Protein AF-A0A0G0YSR2-F1 (afdb_monomer)

Mean predicted aligned error: 13.33 Å

Sequence (310 aa):
MEKILLKPTQTEILIKGSQKEGHLDIFSYDYNSDENRRKLGNLYIVGNIQQNVDDGESNSTYVTNLVASLAKREYYSNPDLPPKEAFSAALKKINDVVDEFFVKKDVKINIGIFALAGENINISKIGKFKILLARDDKTIDILNNIDLFTKEKVEEKEFSHVISGRIAHGDKILAFYPGRLVTVREKAIKESFLKLNTEQFLEKIDAMKKEKANLAYAALYINLNRVKEPAMVPRAAKVTLPRAVVTDKAAWLYICGRDILAQGITTCDSVAIGAHLLIMDQHDHCIGYGTLTKMNDGRPHTIKNVYDIG

Structure (mmCIF, N/CA/C/O backbone):
data_AF-A0A0G0YSR2-F1
#
_entry.id   AF-A0A0G0YSR2-F1
#
loop_
_atom_site.group_PDB
_atom_site.id
_atom_site.type_symbol
_atom_site.label_atom_id
_atom_site.label_alt_id
_atom_site.label_comp_id
_atom_site.label_asym_id
_atom_site.label_entity_id
_atom_site.label_seq_id
_atom_site.pdbx_PDB_ins_code
_atom_site.Cartn_x
_atom_site.Cartn_y
_atom_site.Cartn_z
_atom_site.occupancy
_atom_site.B_iso_or_equiv
_atom_site.auth_seq_id
_atom_site.auth_comp_id
_atom_site.auth_asym_id
_atom_site.auth_atom_id
_atom_site.pdbx_PDB_model_num
ATOM 1 N N . MET A 1 1 ? 2.591 -27.387 -14.768 1.00 51.25 1 MET A N 1
ATOM 2 C CA . MET A 1 1 ? 2.231 -27.417 -13.334 1.00 51.25 1 MET A CA 1
ATOM 3 C C . MET A 1 1 ? 1.580 -26.095 -12.977 1.00 51.25 1 MET A C 1
ATOM 5 O O . MET A 1 1 ? 2.233 -25.074 -13.134 1.00 51.25 1 MET A O 1
ATOM 9 N N . GLU A 1 2 ? 0.312 -26.095 -12.569 1.00 55.41 2 GLU A N 1
ATOM 10 C CA . GLU A 1 2 ? -0.354 -24.890 -12.048 1.00 55.41 2 GLU A CA 1
ATOM 11 C C . GLU A 1 2 ? 0.424 -24.349 -10.840 1.00 55.41 2 GLU A C 1
ATOM 13 O O . GLU A 1 2 ? 0.826 -25.126 -9.971 1.00 55.41 2 GLU A O 1
ATOM 18 N N . LYS A 1 3 ? 0.659 -23.034 -10.784 1.00 69.75 3 LYS A N 1
ATOM 19 C CA . LYS A 1 3 ? 1.255 -22.397 -9.603 1.00 69.75 3 LYS A CA 1
ATOM 20 C C . LYS A 1 3 ? 0.123 -21.841 -8.744 1.00 69.75 3 LYS A C 1
ATOM 22 O O . LYS A 1 3 ? -0.696 -21.059 -9.221 1.00 69.75 3 LYS A O 1
ATOM 27 N N . ILE A 1 4 ? 0.071 -22.261 -7.481 1.00 77.69 4 ILE A N 1
ATOM 28 C CA . ILE A 1 4 ? -0.828 -21.682 -6.478 1.00 77.69 4 ILE A CA 1
ATOM 29 C C . ILE A 1 4 ? -0.105 -20.497 -5.855 1.00 77.69 4 ILE A C 1
ATOM 31 O O . ILE A 1 4 ? 0.999 -20.653 -5.335 1.00 77.69 4 ILE A O 1
ATOM 35 N N . LEU A 1 5 ? -0.719 -19.321 -5.913 1.00 82.88 5 LEU A N 1
ATOM 36 C CA . LEU A 1 5 ? -0.109 -18.079 -5.450 1.00 82.88 5 LEU A CA 1
ATOM 37 C C . LEU A 1 5 ? -1.047 -17.345 -4.507 1.00 82.88 5 LEU A C 1
ATOM 39 O O . LEU A 1 5 ? -2.262 -17.363 -4.696 1.00 82.88 5 LEU A O 1
ATOM 43 N N . LEU A 1 6 ? -0.476 -16.679 -3.507 1.00 87.44 6 LEU A N 1
ATOM 44 C CA . LEU A 1 6 ? -1.223 -15.757 -2.663 1.00 87.44 6 LEU A CA 1
ATOM 45 C C . LEU A 1 6 ? -1.366 -14.426 -3.407 1.00 87.44 6 LEU A C 1
ATOM 47 O O . LEU A 1 6 ? -0.361 -13.795 -3.734 1.00 87.44 6 LEU A O 1
ATOM 51 N N . LYS A 1 7 ? -2.603 -14.020 -3.698 1.00 88.56 7 LYS A N 1
ATOM 52 C CA . LYS A 1 7 ? -2.914 -12.783 -4.416 1.00 88.56 7 LYS A CA 1
ATOM 53 C C . LYS A 1 7 ? -3.753 -11.866 -3.523 1.00 88.56 7 LYS A C 1
ATOM 55 O O . LYS A 1 7 ? -4.799 -12.305 -3.032 1.00 88.56 7 LYS A O 1
ATOM 60 N N . PRO A 1 8 ? -3.322 -10.614 -3.302 1.00 93.38 8 PRO A N 1
ATOM 61 C CA . PRO A 1 8 ? -4.154 -9.633 -2.631 1.00 93.38 8 PRO A CA 1
ATOM 62 C C . PRO A 1 8 ? -5.284 -9.177 -3.558 1.00 93.38 8 PRO A C 1
ATOM 64 O O . PRO A 1 8 ? -5.094 -9.001 -4.759 1.00 93.38 8 PRO A O 1
ATOM 67 N N . THR A 1 9 ? -6.472 -8.998 -2.994 1.00 93.75 9 THR A N 1
ATOM 68 C CA . THR A 1 9 ? -7.583 -8.273 -3.617 1.00 93.75 9 THR A CA 1
ATOM 69 C C . THR A 1 9 ? -7.900 -7.087 -2.729 1.00 93.75 9 THR A C 1
ATOM 71 O O . THR A 1 9 ? -8.382 -7.272 -1.610 1.00 93.75 9 THR A O 1
ATOM 74 N N . GLN A 1 10 ? -7.571 -5.891 -3.203 1.00 94.38 10 GLN A N 1
ATOM 75 C CA . GLN A 1 10 ? -7.731 -4.650 -2.461 1.00 94.38 10 GLN A CA 1
ATOM 76 C C . GLN A 1 10 ? -9.043 -3.933 -2.791 1.00 94.38 10 GLN A C 1
ATOM 78 O O . GLN A 1 10 ? -9.550 -3.983 -3.911 1.00 94.38 10 GLN A O 1
ATOM 83 N N . THR A 1 11 ? -9.564 -3.214 -1.807 1.00 96.50 11 THR A N 1
ATOM 84 C CA . THR A 1 11 ? -10.645 -2.244 -1.944 1.00 96.50 11 THR A CA 1
ATOM 85 C C . THR A 1 11 ? -10.225 -0.959 -1.248 1.00 96.50 11 THR A C 1
ATOM 87 O O . THR A 1 11 ? -9.880 -0.962 -0.063 1.00 96.50 11 THR A O 1
ATOM 90 N N . GLU A 1 12 ? -10.238 0.136 -2.002 1.00 96.38 12 GLU A N 1
ATOM 91 C CA . GLU A 1 12 ? -9.886 1.469 -1.524 1.00 96.38 12 GLU A CA 1
ATOM 92 C C . GLU A 1 12 ? -11.126 2.166 -0.965 1.00 96.38 12 GLU A C 1
ATOM 94 O O . GLU A 1 12 ? -12.163 2.251 -1.621 1.00 96.38 12 GLU A O 1
ATOM 99 N N . ILE A 1 13 ? -11.018 2.669 0.261 1.00 95.00 13 ILE A N 1
ATOM 100 C CA . ILE A 1 13 ? -12.086 3.381 0.958 1.00 95.00 13 ILE A CA 1
ATOM 101 C C . ILE A 1 13 ? -11.588 4.793 1.221 1.00 95.00 13 ILE A C 1
ATOM 103 O O . ILE A 1 13 ? -10.801 5.016 2.143 1.00 95.00 13 ILE A O 1
ATOM 107 N N . LEU A 1 14 ? -12.057 5.746 0.417 1.00 93.75 14 LEU A N 1
ATOM 108 C CA . LEU A 1 14 ? -11.695 7.152 0.550 1.00 93.75 14 LEU A CA 1
ATOM 109 C C . LEU A 1 14 ? -12.929 8.012 0.822 1.00 93.75 14 LEU A C 1
ATOM 111 O O . LEU A 1 14 ? -13.753 8.281 -0.052 1.00 93.75 14 LEU A O 1
ATOM 115 N N . ILE A 1 15 ? -13.028 8.491 2.055 1.00 91.19 15 ILE A N 1
ATOM 116 C CA . ILE A 1 15 ? -14.044 9.428 2.513 1.00 91.19 15 ILE A CA 1
ATOM 117 C C . ILE A 1 15 ? -13.338 10.727 2.880 1.00 91.19 15 ILE A C 1
ATOM 119 O O . ILE A 1 15 ? -12.637 10.813 3.890 1.00 91.19 15 ILE A O 1
ATOM 123 N N . LYS A 1 16 ? -13.538 11.749 2.049 1.00 86.25 16 LYS A N 1
ATOM 124 C CA . LYS A 1 16 ? -13.039 13.101 2.307 1.00 86.25 16 LYS A CA 1
ATOM 125 C C . LYS A 1 16 ? -13.888 13.749 3.403 1.00 86.25 16 LYS A C 1
ATOM 127 O O . LYS A 1 16 ? -15.112 13.775 3.291 1.00 86.25 16 LYS A O 1
ATOM 132 N N . GLY A 1 17 ? -13.234 14.243 4.452 1.00 81.81 17 GLY A N 1
ATOM 133 C CA . GLY A 1 17 ? -13.880 15.032 5.501 1.00 81.81 17 GLY A CA 1
ATOM 134 C C . GLY A 1 17 ? -13.735 16.534 5.263 1.00 81.81 17 GLY A C 1
ATOM 135 O O . GLY A 1 17 ? -13.506 16.989 4.145 1.00 81.81 17 GLY A O 1
ATOM 136 N N . SER A 1 18 ? -13.856 17.316 6.337 1.00 80.50 18 SER A N 1
ATOM 137 C CA . SER A 1 18 ? -13.633 18.769 6.289 1.00 80.50 18 SER A CA 1
ATOM 138 C C . SER A 1 18 ? -12.161 19.124 6.032 1.00 80.50 18 SER A C 1
ATOM 140 O O . SER A 1 18 ? -11.282 18.325 6.347 1.00 80.50 18 SER A O 1
ATOM 142 N N . GLN A 1 19 ? -11.878 20.356 5.589 1.00 74.94 19 GLN A N 1
ATOM 143 C CA . GLN A 1 19 ? -10.505 20.858 5.389 1.00 74.94 19 GLN A CA 1
ATOM 144 C C . GLN A 1 19 ? -9.588 20.658 6.614 1.00 74.94 19 GLN A C 1
ATOM 146 O O . GLN A 1 19 ? -8.403 20.385 6.458 1.00 74.94 19 GLN A O 1
ATOM 151 N N . LYS A 1 20 ? -10.139 20.703 7.837 1.00 78.31 20 LYS A N 1
ATOM 152 C CA . LYS A 1 20 ? -9.386 20.494 9.088 1.00 78.31 20 LYS A CA 1
ATOM 153 C C . LYS A 1 20 ? -8.819 19.081 9.252 1.00 78.31 20 LYS A C 1
ATOM 155 O O . LYS A 1 20 ? -7.889 18.889 10.028 1.00 78.31 20 LYS A O 1
ATOM 160 N N . GLU A 1 21 ? -9.383 18.089 8.566 1.00 81.69 21 GLU A N 1
ATOM 161 C CA . GLU A 1 21 ? -8.887 16.706 8.609 1.00 81.69 21 GLU A CA 1
ATOM 162 C C . GLU A 1 21 ? -7.712 16.485 7.639 1.00 81.69 21 GLU A C 1
ATOM 164 O O . GLU A 1 21 ? -7.032 15.459 7.721 1.00 81.69 21 GLU A O 1
ATOM 169 N N . GLY A 1 22 ? -7.413 17.476 6.792 1.00 84.88 22 GLY A N 1
ATOM 170 C CA . GLY A 1 22 ? -6.327 17.442 5.822 1.00 84.88 22 GLY A CA 1
ATOM 171 C C . GLY A 1 22 ? -6.670 16.696 4.537 1.00 84.88 22 GLY A C 1
ATOM 172 O O . GLY A 1 22 ? -7.767 16.163 4.359 1.00 84.88 22 GLY A O 1
ATOM 173 N N . HIS A 1 23 ? -5.699 16.663 3.632 1.00 88.62 23 HIS A N 1
ATOM 174 C CA . HIS A 1 23 ? -5.772 15.901 2.396 1.00 88.62 23 HIS A CA 1
ATOM 175 C C . HIS A 1 23 ? -5.564 14.411 2.682 1.00 88.62 23 HIS A C 1
ATOM 177 O O . HIS A 1 23 ? -4.728 14.059 3.513 1.00 88.62 23 HIS A O 1
ATOM 183 N N . LEU A 1 24 ? -6.327 13.542 2.021 1.00 91.31 24 LEU A N 1
ATOM 184 C CA . LEU A 1 24 ? -6.248 12.089 2.161 1.00 91.31 24 LEU A CA 1
ATOM 185 C C . LEU A 1 24 ? -6.064 11.459 0.787 1.00 91.31 24 LEU A C 1
ATOM 187 O O . LEU A 1 24 ? -6.868 11.740 -0.100 1.00 91.31 24 LEU A O 1
ATOM 191 N N . ASP A 1 25 ? -5.091 10.558 0.675 1.00 93.06 25 ASP A N 1
ATOM 192 C CA . ASP A 1 25 ? -4.817 9.792 -0.538 1.00 93.06 25 ASP A CA 1
ATOM 193 C C . ASP A 1 25 ? -4.539 8.324 -0.229 1.00 93.06 25 ASP A C 1
ATOM 195 O O . ASP A 1 25 ? -4.047 7.959 0.846 1.00 93.06 25 ASP A O 1
ATOM 199 N N . ILE A 1 26 ? -4.831 7.485 -1.217 1.00 95.88 26 ILE A N 1
ATOM 200 C CA . ILE A 1 26 ? -4.516 6.063 -1.224 1.00 95.88 26 ILE A CA 1
ATOM 201 C C . ILE A 1 26 ? -3.897 5.744 -2.578 1.00 95.88 26 ILE A C 1
ATOM 203 O O . ILE A 1 26 ? -4.386 6.203 -3.607 1.00 95.88 26 ILE A O 1
ATOM 207 N N . PHE A 1 27 ? -2.834 4.949 -2.567 1.00 96.12 27 PHE A N 1
ATOM 208 C CA . PHE A 1 27 ? -2.216 4.443 -3.782 1.00 96.12 27 PHE A CA 1
ATOM 209 C C . PHE A 1 27 ? -2.022 2.941 -3.666 1.00 96.12 27 PHE A C 1
ATOM 211 O O . PHE A 1 27 ? -1.463 2.453 -2.680 1.00 96.12 27 PHE A O 1
ATOM 218 N N . SER A 1 28 ? -2.438 2.229 -4.706 1.00 96.12 28 SER A N 1
ATOM 219 C CA . SER A 1 28 ? -2.204 0.800 -4.869 1.00 96.12 28 SER A CA 1
ATOM 220 C C . SER A 1 28 ? -1.427 0.570 -6.154 1.00 96.12 28 SER A C 1
ATOM 222 O O . SER A 1 28 ? -1.866 0.949 -7.240 1.00 96.12 28 SER A O 1
ATOM 224 N N . TYR A 1 29 ? -0.272 -0.072 -6.040 1.00 94.56 29 TYR A N 1
ATOM 225 C CA . TYR A 1 29 ? 0.563 -0.432 -7.172 1.00 94.56 29 TYR A CA 1
ATOM 226 C C . TYR A 1 29 ? 0.743 -1.942 -7.238 1.00 94.56 29 TYR A C 1
ATOM 228 O O . TYR A 1 29 ? 0.928 -2.631 -6.231 1.00 94.56 29 TYR A O 1
ATOM 236 N N . ASP A 1 30 ? 0.702 -2.453 -8.459 1.00 89.94 30 ASP A N 1
ATOM 237 C CA . ASP A 1 30 ? 1.085 -3.812 -8.785 1.00 89.94 30 ASP A CA 1
ATOM 238 C C . ASP A 1 30 ? 2.311 -3.814 -9.709 1.00 89.94 30 ASP A C 1
ATOM 240 O O . ASP A 1 30 ? 2.826 -2.775 -10.143 1.00 89.94 30 ASP A O 1
ATOM 244 N N . TYR A 1 31 ? 2.789 -5.013 -10.019 1.00 84.25 31 TYR A N 1
ATOM 245 C CA . TYR A 1 31 ? 3.901 -5.223 -10.937 1.00 84.25 31 TYR A CA 1
ATOM 246 C C . TYR A 1 31 ? 3.485 -5.150 -12.421 1.00 84.25 31 TYR A C 1
ATOM 248 O O . TYR A 1 31 ? 4.288 -5.508 -13.274 1.00 84.25 31 TYR A O 1
ATOM 256 N N . ASN A 1 32 ? 2.273 -4.683 -12.761 1.00 76.00 32 ASN A N 1
ATOM 257 C CA . ASN A 1 32 ? 1.755 -4.493 -14.129 1.00 76.00 32 ASN A CA 1
ATOM 258 C C . ASN A 1 32 ? 1.987 -5.691 -15.074 1.00 76.00 32 ASN A C 1
ATOM 260 O O . ASN A 1 32 ? 2.295 -5.517 -16.251 1.00 76.00 32 ASN A O 1
ATOM 264 N N . SER A 1 33 ? 1.858 -6.919 -14.562 1.00 75.69 33 SER A N 1
ATOM 265 C CA . SER A 1 33 ? 2.150 -8.167 -15.296 1.00 75.69 33 SER A CA 1
ATOM 266 C C . SER A 1 33 ? 3.614 -8.349 -15.747 1.00 75.69 33 SER A C 1
ATOM 268 O O . SER A 1 33 ? 3.902 -9.229 -16.557 1.00 75.69 33 SER A O 1
ATOM 270 N N . ASP A 1 34 ? 4.560 -7.567 -15.217 1.00 81.19 34 ASP A N 1
ATOM 271 C CA . ASP A 1 34 ? 5.996 -7.805 -15.381 1.00 81.19 34 ASP A CA 1
ATOM 272 C C . ASP A 1 34 ? 6.445 -8.962 -14.474 1.00 81.19 34 ASP A C 1
ATOM 274 O O . ASP A 1 34 ? 6.612 -8.814 -13.259 1.00 81.19 34 ASP A O 1
ATOM 278 N N . GLU A 1 35 ? 6.653 -10.130 -15.081 1.00 81.25 35 GLU A N 1
ATOM 279 C CA . GLU A 1 35 ? 7.086 -11.349 -14.390 1.00 81.25 35 GLU A CA 1
ATOM 280 C C . GLU A 1 35 ? 8.408 -11.178 -13.625 1.00 81.25 35 GLU A C 1
ATOM 282 O O . GLU A 1 35 ? 8.594 -11.829 -12.596 1.00 81.25 35 GLU A O 1
ATOM 287 N N . ASN A 1 36 ? 9.302 -10.275 -14.048 1.00 84.56 36 ASN A N 1
ATOM 288 C CA . ASN A 1 36 ? 10.555 -10.032 -13.326 1.00 84.56 36 ASN A CA 1
ATOM 289 C C . ASN A 1 36 ? 10.290 -9.339 -11.982 1.00 84.56 36 ASN A C 1
ATOM 291 O O . ASN A 1 36 ? 10.931 -9.633 -10.974 1.00 84.56 36 ASN A O 1
ATOM 295 N N . ARG A 1 37 ? 9.299 -8.442 -11.946 1.00 87.94 37 ARG A N 1
ATOM 296 C CA . ARG A 1 37 ? 8.901 -7.680 -10.751 1.00 87.94 37 ARG A CA 1
ATOM 297 C C . ARG A 1 37 ? 7.902 -8.421 -9.874 1.00 87.94 37 ARG A C 1
ATOM 299 O O . ARG A 1 37 ? 7.677 -8.021 -8.735 1.00 87.94 37 ARG A O 1
ATOM 306 N N . ARG A 1 38 ? 7.344 -9.530 -10.358 1.00 87.31 38 ARG A N 1
ATOM 307 C CA . ARG A 1 38 ? 6.346 -10.346 -9.657 1.00 87.31 38 ARG A CA 1
ATOM 308 C C . ARG A 1 38 ? 6.726 -10.687 -8.221 1.00 87.31 38 ARG A C 1
ATOM 310 O O . ARG A 1 38 ? 5.870 -10.668 -7.341 1.00 87.31 38 ARG A O 1
ATOM 317 N N . LYS A 1 39 ? 8.002 -10.994 -7.970 1.00 91.81 39 LYS A N 1
ATOM 318 C CA . LYS A 1 39 ? 8.488 -11.377 -6.635 1.00 91.81 39 LYS A CA 1
ATOM 319 C C . LYS A 1 39 ? 8.381 -10.251 -5.604 1.00 91.81 39 LYS A C 1
ATOM 321 O O . LYS A 1 39 ? 8.280 -10.539 -4.418 1.00 91.81 39 LYS A O 1
ATOM 326 N N . LEU A 1 40 ? 8.381 -8.999 -6.061 1.00 94.38 40 LEU A N 1
ATOM 327 C CA . LEU A 1 40 ? 8.191 -7.809 -5.235 1.00 94.38 40 LEU A CA 1
ATOM 328 C C . LEU A 1 40 ? 6.708 -7.599 -4.883 1.00 94.38 40 LEU A C 1
ATOM 330 O O . LEU A 1 40 ? 6.390 -6.923 -3.916 1.00 94.38 40 LEU A O 1
ATOM 334 N N . GLY A 1 41 ? 5.782 -8.223 -5.614 1.00 94.44 41 GLY A N 1
ATOM 335 C CA . GLY A 1 41 ? 4.359 -8.176 -5.297 1.00 94.44 41 GLY A CA 1
ATOM 336 C C . GLY A 1 41 ? 3.763 -6.771 -5.402 1.00 94.44 41 GLY A C 1
ATOM 337 O O . GLY A 1 41 ? 4.047 -6.032 -6.348 1.00 94.44 41 GLY A O 1
ATOM 338 N N . ASN A 1 42 ? 2.890 -6.425 -4.459 1.00 96.19 42 ASN A N 1
ATOM 339 C CA . ASN A 1 42 ? 2.102 -5.195 -4.471 1.00 96.19 42 ASN A CA 1
ATOM 340 C C . ASN A 1 42 ? 2.617 -4.191 -3.442 1.00 96.19 42 ASN A C 1
ATOM 342 O O . ASN A 1 42 ? 2.963 -4.576 -2.325 1.00 96.19 42 ASN A O 1
ATOM 346 N N . LEU A 1 43 ? 2.595 -2.910 -3.798 1.00 97.81 43 LEU A N 1
ATOM 347 C CA . LEU A 1 43 ? 2.988 -1.798 -2.938 1.00 97.81 43 LEU A CA 1
ATOM 348 C C . LEU A 1 43 ? 1.784 -0.892 -2.687 1.00 97.81 43 LEU A C 1
ATOM 350 O O . LEU A 1 43 ? 1.079 -0.512 -3.619 1.00 97.81 43 LEU A O 1
ATOM 354 N N . TYR A 1 44 ? 1.580 -0.519 -1.432 1.00 98.31 44 TYR A N 1
ATOM 355 C CA . TYR A 1 44 ? 0.438 0.259 -0.984 1.00 98.31 44 TYR A CA 1
ATOM 356 C C . TYR A 1 44 ? 0.882 1.452 -0.153 1.00 98.31 44 TYR A C 1
ATOM 358 O O . TYR A 1 44 ? 1.813 1.352 0.652 1.00 98.31 44 TYR A O 1
ATOM 366 N N . ILE A 1 45 ? 0.185 2.570 -0.327 1.00 97.88 45 ILE A N 1
ATOM 367 C CA . ILE A 1 45 ? 0.420 3.805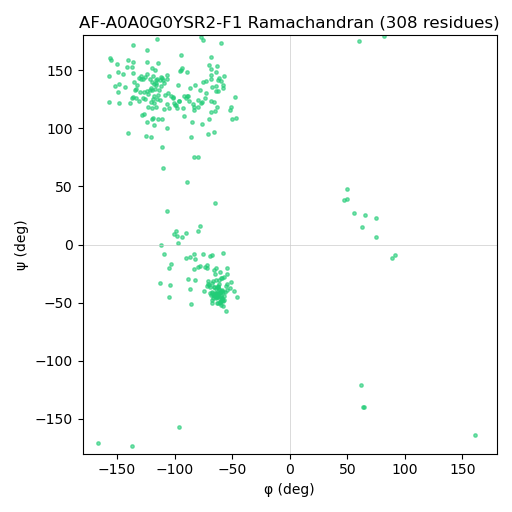 0.411 1.00 97.88 45 ILE A CA 1
ATOM 368 C C . ILE A 1 45 ? -0.920 4.356 0.895 1.00 97.88 45 ILE A C 1
ATOM 370 O O . ILE A 1 45 ? -1.877 4.442 0.129 1.00 97.88 45 ILE A O 1
ATOM 374 N N . VAL A 1 46 ? -0.976 4.757 2.164 1.00 97.31 46 VAL A N 1
ATOM 375 C CA . VAL A 1 46 ? -2.087 5.525 2.742 1.00 97.31 46 VAL A CA 1
ATOM 376 C C . VAL A 1 46 ? -1.509 6.805 3.325 1.00 97.31 46 VAL A C 1
ATOM 378 O O . VAL A 1 46 ? -0.669 6.748 4.225 1.00 97.31 46 VAL A O 1
ATOM 381 N N . GLY A 1 47 ? -1.943 7.950 2.807 1.00 93.50 47 GLY A N 1
ATOM 382 C CA . GLY A 1 47 ? -1.402 9.260 3.152 1.00 93.50 47 GLY A CA 1
ATOM 383 C C . GLY A 1 47 ? -2.452 10.208 3.722 1.00 93.50 47 GLY A C 1
ATOM 384 O O . GLY A 1 47 ? -3.594 10.246 3.266 1.00 93.50 47 GLY A O 1
ATOM 385 N N . ASN A 1 48 ? -2.043 11.005 4.705 1.00 92.81 48 ASN A N 1
ATOM 386 C CA . ASN A 1 48 ? -2.760 12.169 5.197 1.00 92.81 48 ASN A CA 1
ATOM 387 C C . ASN A 1 48 ? -1.799 13.340 5.421 1.00 92.81 48 ASN A C 1
ATOM 389 O O . ASN A 1 48 ? -0.841 13.211 6.185 1.00 92.81 48 ASN A O 1
ATOM 393 N N . ILE A 1 49 ? -2.099 14.488 4.816 1.00 89.62 49 ILE A N 1
ATOM 394 C CA . ILE A 1 49 ? -1.347 15.732 5.005 1.00 89.62 49 ILE A CA 1
ATOM 395 C C . ILE A 1 49 ? -2.272 16.779 5.615 1.00 89.62 49 ILE A C 1
ATOM 397 O O . ILE A 1 49 ? -3.303 17.117 5.037 1.00 89.62 49 ILE A O 1
ATOM 401 N N . GLN A 1 50 ? -1.904 17.300 6.781 1.00 85.38 50 GLN A N 1
ATOM 402 C CA . GLN A 1 50 ? -2.619 18.376 7.464 1.00 85.38 50 GLN A CA 1
ATOM 403 C C . GLN A 1 50 ? -1.731 19.615 7.518 1.00 85.38 50 GLN A C 1
ATOM 405 O O . GLN A 1 50 ? -0.597 19.537 7.983 1.00 85.38 50 GLN A O 1
ATOM 410 N N . GLN A 1 51 ? -2.258 20.756 7.086 1.00 76.94 51 GLN A N 1
ATOM 411 C CA . GLN A 1 51 ? -1.593 22.052 7.200 1.00 76.94 51 GLN A CA 1
ATOM 412 C C . GLN A 1 51 ? -2.506 23.028 7.944 1.00 76.94 51 GLN A C 1
ATOM 414 O O . GLN A 1 51 ? -3.733 22.919 7.859 1.00 76.94 51 GLN A O 1
ATOM 419 N N . ASN A 1 52 ? -1.918 23.946 8.711 1.00 65.38 52 ASN A N 1
ATOM 420 C CA . ASN A 1 52 ? -2.678 25.012 9.357 1.00 65.38 52 ASN A CA 1
ATOM 421 C C . ASN A 1 52 ? -3.231 25.974 8.292 1.00 65.38 52 ASN A C 1
ATOM 423 O O . ASN A 1 52 ? -2.541 26.332 7.345 1.00 65.38 52 ASN A O 1
ATOM 427 N N . VAL A 1 53 ? -4.504 26.342 8.442 1.00 55.47 53 VAL A N 1
ATOM 428 C CA . VAL A 1 53 ? -5.339 26.978 7.403 1.00 55.47 53 VAL A CA 1
ATOM 429 C C . VAL A 1 53 ? -5.001 28.465 7.183 1.00 55.47 53 VAL A C 1
ATOM 431 O O . VAL A 1 53 ? -5.498 29.067 6.238 1.00 55.47 53 VAL A O 1
ATOM 434 N N . ASP A 1 54 ? -4.145 29.055 8.020 1.00 55.34 54 ASP A N 1
ATOM 435 C CA . ASP A 1 54 ? -3.863 30.496 8.002 1.00 55.34 54 ASP A CA 1
ATOM 436 C C . ASP A 1 54 ? -2.829 30.922 6.935 1.00 55.34 54 ASP A C 1
ATOM 438 O O . ASP A 1 54 ? -2.747 32.104 6.609 1.00 55.34 54 ASP A O 1
ATOM 442 N N . ASP A 1 55 ? -2.110 29.975 6.317 1.00 46.69 55 ASP A N 1
ATOM 443 C CA . ASP A 1 55 ? -1.051 30.247 5.329 1.00 46.69 55 ASP A CA 1
ATOM 444 C C . ASP A 1 55 ? -1.446 29.842 3.896 1.00 46.69 55 ASP A C 1
ATOM 446 O O . ASP A 1 55 ? -0.840 28.952 3.300 1.00 46.69 55 ASP A O 1
ATOM 450 N N . GLY A 1 56 ? -2.451 30.518 3.327 1.00 47.66 56 GLY A N 1
ATOM 451 C CA . GLY A 1 56 ? -2.741 30.517 1.882 1.00 47.66 56 GLY A CA 1
ATOM 452 C C . GLY A 1 56 ? -3.067 29.159 1.225 1.00 47.66 56 GLY A C 1
ATOM 453 O O . GLY A 1 56 ? -3.041 28.093 1.835 1.00 47.66 56 GLY A O 1
ATOM 454 N N . GLU A 1 57 ? -3.425 29.186 -0.063 1.00 46.66 57 GLU A N 1
ATOM 455 C CA . GLU A 1 57 ? -3.618 27.964 -0.859 1.00 46.66 57 GLU A CA 1
ATOM 456 C C . GLU A 1 57 ? -2.288 27.212 -1.001 1.00 46.66 57 GLU A C 1
ATOM 458 O O . GLU A 1 57 ? -1.350 27.703 -1.629 1.00 46.66 57 GLU A O 1
ATOM 463 N N . SER A 1 58 ? -2.194 26.008 -0.430 1.00 51.88 58 SER A N 1
ATOM 464 C CA . SER A 1 58 ? -0.967 25.215 -0.465 1.00 51.88 58 SER A CA 1
ATOM 465 C C . SER A 1 58 ? -1.109 23.892 -1.227 1.00 51.88 58 SER A C 1
ATOM 467 O O . SER A 1 58 ? -2.091 23.152 -1.116 1.00 51.88 58 SER A O 1
ATOM 469 N N . ASN A 1 59 ? -0.032 23.564 -1.950 1.00 55.72 59 ASN A N 1
ATOM 470 C CA . ASN A 1 59 ? 0.253 22.338 -2.708 1.00 55.72 59 ASN A CA 1
ATOM 471 C C . ASN A 1 59 ? 0.381 21.060 -1.837 1.00 55.72 59 ASN A C 1
ATOM 473 O O . ASN A 1 59 ? 1.198 20.188 -2.129 1.00 55.72 59 ASN A O 1
ATOM 477 N N . SER A 1 60 ? -0.386 20.912 -0.754 1.00 62.91 60 SER A N 1
ATOM 478 C CA . SER A 1 60 ? -0.298 19.758 0.166 1.00 62.91 60 SER A CA 1
ATOM 479 C C . SER A 1 60 ? -0.557 18.399 -0.513 1.00 62.91 60 SER A C 1
ATOM 481 O O . SER A 1 60 ? 0.051 17.398 -0.135 1.00 62.91 60 SER A O 1
ATOM 483 N N . THR A 1 61 ? -1.361 18.382 -1.581 1.00 66.25 61 THR A N 1
ATOM 484 C CA . THR A 1 61 ? -1.605 17.228 -2.470 1.00 66.25 61 THR A CA 1
ATOM 485 C C . THR A 1 61 ? -0.340 16.716 -3.175 1.00 66.25 61 THR A C 1
ATOM 487 O O . THR A 1 61 ? -0.273 15.562 -3.593 1.00 66.25 61 THR A O 1
ATOM 490 N N . TYR A 1 62 ? 0.687 17.554 -3.345 1.00 79.31 62 TYR A N 1
ATOM 491 C CA . TYR A 1 62 ? 1.905 17.166 -4.061 1.00 79.31 62 TYR A CA 1
ATOM 492 C C . TYR A 1 62 ? 2.745 16.153 -3.274 1.00 79.31 62 TYR A C 1
ATOM 494 O O . TYR A 1 62 ? 3.338 15.259 -3.869 1.00 79.31 62 TYR A O 1
ATOM 502 N N . VAL A 1 63 ? 2.773 16.251 -1.940 1.00 83.19 63 VAL A N 1
ATOM 503 C CA . VAL A 1 63 ? 3.684 15.451 -1.102 1.00 83.19 63 VAL A CA 1
ATOM 504 C C . VAL A 1 63 ? 3.326 13.967 -1.142 1.00 83.19 63 VAL A C 1
ATOM 506 O O . VAL A 1 63 ? 4.196 13.127 -1.360 1.00 83.19 63 VAL A O 1
ATOM 509 N N . THR A 1 64 ? 2.048 13.626 -0.976 1.00 86.88 64 THR A N 1
ATOM 510 C CA . THR A 1 64 ? 1.569 12.234 -1.033 1.00 86.88 64 THR A CA 1
ATOM 511 C C . THR A 1 64 ? 1.813 11.616 -2.402 1.00 86.88 64 THR A C 1
ATOM 513 O O . THR A 1 64 ? 2.334 10.504 -2.480 1.00 86.88 64 THR A O 1
ATOM 516 N N . ASN A 1 65 ? 1.522 12.356 -3.474 1.00 89.81 65 ASN A N 1
ATOM 517 C CA . ASN A 1 65 ? 1.780 11.927 -4.848 1.00 89.81 65 ASN A CA 1
ATOM 518 C C . ASN A 1 65 ? 3.274 11.738 -5.142 1.00 89.81 65 ASN A C 1
ATOM 520 O O . ASN A 1 65 ? 3.655 10.749 -5.774 1.00 89.81 65 ASN A O 1
ATOM 524 N N . LEU A 1 66 ? 4.127 12.652 -4.671 1.00 89.31 66 LEU A N 1
ATOM 525 C CA . LEU A 1 66 ? 5.578 12.556 -4.819 1.00 89.31 66 LEU A CA 1
ATOM 526 C C . LEU A 1 66 ? 6.116 11.314 -4.106 1.00 89.31 66 LEU A C 1
ATOM 528 O O . LEU A 1 66 ? 6.817 10.513 -4.722 1.00 89.31 66 LEU A O 1
ATOM 532 N N . VAL A 1 67 ? 5.743 11.122 -2.836 1.00 91.56 67 VAL A N 1
ATOM 533 C CA . VAL A 1 67 ? 6.151 9.953 -2.045 1.00 91.56 67 VAL A CA 1
ATOM 534 C C . VAL A 1 67 ? 5.671 8.663 -2.701 1.00 91.56 67 VAL A C 1
ATOM 536 O O . VAL A 1 67 ? 6.459 7.733 -2.839 1.00 91.56 67 VAL A O 1
ATOM 539 N N . ALA A 1 68 ? 4.419 8.600 -3.154 1.00 93.38 68 ALA A N 1
ATOM 540 C CA . ALA A 1 68 ? 3.874 7.413 -3.806 1.00 93.38 68 ALA A CA 1
ATOM 541 C C . ALA A 1 68 ? 4.585 7.099 -5.134 1.00 93.38 68 ALA A C 1
ATOM 543 O O . ALA A 1 68 ? 4.957 5.949 -5.383 1.00 93.38 68 ALA A O 1
ATOM 544 N N . SER A 1 69 ? 4.847 8.120 -5.953 1.00 93.44 69 SER A N 1
ATOM 545 C CA . SER A 1 69 ? 5.552 7.976 -7.233 1.00 93.44 69 SER A CA 1
ATOM 546 C C . SER A 1 69 ? 6.993 7.511 -7.037 1.00 93.44 69 SER A C 1
ATOM 548 O O . SER A 1 69 ? 7.459 6.610 -7.739 1.00 93.44 69 SER A O 1
ATOM 550 N N . LEU A 1 70 ? 7.684 8.084 -6.051 1.00 94.50 70 LEU A N 1
ATOM 551 C CA . LEU A 1 70 ? 9.040 7.698 -5.686 1.00 94.50 70 LEU A CA 1
ATOM 552 C C . LEU A 1 70 ? 9.068 6.279 -5.114 1.00 94.50 70 LEU A C 1
ATOM 554 O O . LEU A 1 70 ? 9.859 5.458 -5.566 1.00 94.50 70 LEU A O 1
ATOM 558 N N . ALA A 1 71 ? 8.146 5.946 -4.210 1.00 95.50 71 ALA A N 1
ATOM 559 C CA . ALA A 1 71 ? 8.023 4.606 -3.650 1.00 95.50 71 ALA A CA 1
ATOM 560 C C . ALA A 1 71 ? 7.821 3.557 -4.744 1.00 95.50 71 ALA A C 1
ATOM 562 O O . ALA A 1 71 ? 8.549 2.568 -4.774 1.00 95.50 71 ALA A O 1
ATOM 563 N N . LYS A 1 72 ? 6.906 3.795 -5.691 1.00 96.19 72 LYS A N 1
ATOM 564 C CA . LYS A 1 72 ? 6.707 2.917 -6.849 1.00 96.19 72 LYS A CA 1
ATOM 565 C C . LYS A 1 72 ? 7.992 2.769 -7.664 1.00 96.19 72 LYS A C 1
ATOM 567 O O . LYS A 1 72 ? 8.404 1.648 -7.956 1.00 96.19 72 LYS A O 1
ATOM 572 N N . ARG A 1 73 ? 8.607 3.887 -8.061 1.00 94.62 73 ARG A N 1
ATOM 573 C CA . ARG A 1 73 ? 9.786 3.885 -8.937 1.00 94.62 73 ARG A CA 1
ATOM 574 C C . ARG A 1 73 ? 10.947 3.127 -8.306 1.00 94.62 73 ARG A C 1
ATOM 576 O O . ARG A 1 73 ? 11.519 2.260 -8.956 1.00 94.62 73 ARG A O 1
ATOM 583 N N . GLU A 1 74 ? 11.268 3.438 -7.055 1.00 95.38 74 GLU A N 1
ATOM 584 C CA . GLU A 1 74 ? 12.425 2.873 -6.364 1.00 95.38 74 GLU A CA 1
ATOM 585 C C . GLU A 1 74 ? 12.180 1.419 -5.950 1.00 95.38 74 GLU A C 1
ATOM 587 O O . GLU A 1 74 ? 13.060 0.583 -6.146 1.00 95.38 74 GLU A O 1
ATOM 592 N N . TYR A 1 75 ? 10.979 1.074 -5.468 1.00 96.81 75 TYR A N 1
ATOM 593 C CA . TYR A 1 75 ? 10.664 -0.294 -5.041 1.00 96.81 75 TYR A CA 1
ATOM 594 C C . TYR A 1 75 ? 10.783 -1.303 -6.184 1.00 96.81 75 TYR A C 1
ATOM 596 O O . TYR A 1 75 ? 11.340 -2.383 -6.008 1.00 96.81 75 TYR A O 1
ATOM 604 N N . TYR A 1 76 ? 10.304 -0.934 -7.374 1.00 95.44 76 TYR A N 1
ATOM 605 C CA . TYR A 1 76 ? 10.337 -1.788 -8.561 1.00 95.44 76 TYR A CA 1
ATOM 606 C C . TYR A 1 76 ? 11.574 -1.566 -9.454 1.00 95.44 76 TYR A C 1
ATOM 608 O O . TYR A 1 76 ? 11.638 -2.128 -10.552 1.00 95.44 76 TYR A O 1
ATOM 616 N N . SER A 1 77 ? 12.542 -0.748 -9.019 1.00 93.75 77 SER A N 1
ATOM 617 C CA . SER A 1 77 ? 13.719 -0.377 -9.823 1.00 93.75 77 SER A CA 1
ATOM 618 C C . SER A 1 77 ? 14.664 -1.553 -10.070 1.00 93.75 77 SER A C 1
ATOM 620 O O . SER A 1 77 ? 15.144 -1.730 -11.188 1.00 93.75 77 SER A O 1
ATOM 622 N N . ASN A 1 78 ? 14.890 -2.377 -9.045 1.00 91.94 78 ASN A N 1
ATOM 623 C CA . ASN A 1 78 ? 15.771 -3.532 -9.105 1.00 91.94 78 ASN A CA 1
ATOM 624 C C . ASN A 1 78 ? 14.983 -4.813 -8.780 1.00 91.94 78 ASN A C 1
ATOM 626 O O . ASN A 1 78 ? 14.856 -5.182 -7.608 1.00 91.94 78 ASN A O 1
ATOM 630 N N . PRO A 1 79 ? 14.451 -5.506 -9.805 1.00 90.56 79 PRO A N 1
ATOM 631 C CA . PRO A 1 79 ? 13.682 -6.728 -9.615 1.00 90.56 79 PRO A CA 1
ATOM 632 C C . PRO A 1 79 ? 14.525 -7.893 -9.098 1.00 90.56 79 PRO A C 1
ATOM 634 O O . PRO A 1 79 ? 13.942 -8.908 -8.739 1.00 90.56 79 PRO A O 1
ATOM 637 N N . ASP A 1 80 ? 15.856 -7.790 -9.035 1.00 92.56 80 ASP A N 1
ATOM 638 C CA . ASP A 1 80 ? 16.724 -8.849 -8.518 1.00 92.56 80 ASP A CA 1
ATOM 639 C C . ASP A 1 80 ? 16.833 -8.835 -6.990 1.00 92.56 80 ASP A C 1
ATOM 641 O O . ASP A 1 80 ? 17.056 -9.890 -6.389 1.00 92.56 80 ASP A O 1
ATOM 645 N N . LEU A 1 81 ? 16.531 -7.709 -6.343 1.00 94.19 81 LEU A N 1
ATOM 646 C CA . LEU A 1 81 ? 16.558 -7.611 -4.887 1.00 94.19 81 LEU A CA 1
ATOM 647 C C . LEU A 1 81 ? 15.452 -8.444 -4.214 1.00 94.19 81 LEU A C 1
ATOM 649 O O . LEU A 1 81 ? 14.330 -8.552 -4.728 1.00 94.19 81 LEU A O 1
ATOM 653 N N . PRO A 1 82 ? 15.725 -9.010 -3.026 1.00 95.19 82 PRO A N 1
ATOM 654 C CA . PRO A 1 82 ? 14.685 -9.519 -2.145 1.00 95.19 82 PRO A CA 1
ATOM 655 C C . PRO A 1 82 ? 13.671 -8.417 -1.786 1.00 95.19 82 PRO A C 1
ATOM 657 O O . PRO A 1 82 ? 14.068 -7.269 -1.576 1.00 95.19 82 PRO A O 1
ATOM 660 N N . PRO A 1 83 ? 12.372 -8.735 -1.623 1.00 95.44 83 PRO A N 1
ATOM 661 C CA . PRO A 1 83 ? 11.336 -7.722 -1.396 1.00 95.44 83 PRO A CA 1
ATOM 662 C C . PRO A 1 83 ? 11.585 -6.801 -0.201 1.00 95.44 83 PRO A C 1
ATOM 664 O O . PRO A 1 83 ? 11.252 -5.624 -0.264 1.00 95.44 83 PRO A O 1
ATOM 667 N N . LYS A 1 84 ? 12.170 -7.322 0.883 1.00 95.69 84 LYS A N 1
ATOM 668 C CA . LYS A 1 84 ? 12.517 -6.529 2.068 1.00 95.69 84 LYS A CA 1
ATOM 669 C C . LYS A 1 84 ? 13.656 -5.546 1.782 1.00 95.69 84 LYS A C 1
ATOM 671 O O . LYS A 1 84 ? 13.579 -4.396 2.194 1.00 95.69 84 LYS A O 1
ATOM 676 N N . GLU A 1 85 ? 14.681 -5.977 1.052 1.00 95.50 85 GLU A N 1
ATOM 677 C CA . GLU A 1 85 ? 15.814 -5.123 0.679 1.00 95.50 85 GLU A CA 1
ATOM 678 C C . GLU A 1 85 ? 15.392 -4.040 -0.314 1.00 95.50 85 GLU A C 1
ATOM 680 O O . GLU A 1 85 ? 15.721 -2.874 -0.114 1.00 95.50 85 GLU A O 1
ATOM 685 N N . ALA A 1 86 ? 14.586 -4.397 -1.320 1.00 96.50 86 ALA A N 1
ATOM 686 C CA . ALA A 1 86 ? 13.981 -3.438 -2.244 1.00 96.50 86 ALA A CA 1
ATOM 687 C C . ALA A 1 86 ? 13.125 -2.400 -1.499 1.00 96.50 86 ALA A C 1
ATOM 689 O O . ALA A 1 86 ? 13.188 -1.207 -1.791 1.00 96.50 86 ALA A O 1
ATOM 690 N N . PHE A 1 87 ? 12.359 -2.844 -0.496 1.00 97.19 87 PHE A N 1
ATOM 691 C CA . PHE A 1 87 ? 11.550 -1.965 0.346 1.00 97.19 87 PHE A CA 1
ATOM 692 C C . PHE A 1 87 ? 12.421 -0.992 1.149 1.00 97.19 87 PHE A C 1
ATOM 694 O O . PHE A 1 87 ? 12.210 0.215 1.077 1.00 97.19 87 PHE A O 1
ATOM 701 N N . SER A 1 88 ? 13.442 -1.489 1.851 1.00 96.00 88 SER A N 1
ATOM 702 C CA . SER A 1 88 ? 14.381 -0.652 2.609 1.00 96.00 88 SER A CA 1
ATOM 703 C C . SER A 1 88 ? 15.142 0.337 1.719 1.00 96.00 88 SER A C 1
ATOM 705 O O . SER A 1 88 ? 15.303 1.498 2.092 1.00 96.00 88 SER A O 1
ATOM 707 N N . ALA A 1 89 ? 15.575 -0.088 0.528 1.00 94.62 89 ALA A N 1
ATOM 708 C CA . ALA A 1 89 ? 16.246 0.780 -0.438 1.00 94.62 89 ALA A CA 1
ATOM 709 C C . ALA A 1 89 ? 15.325 1.910 -0.930 1.00 94.62 89 ALA A C 1
ATOM 711 O O . ALA A 1 89 ? 15.756 3.063 -1.003 1.00 94.62 89 ALA A O 1
ATOM 712 N N . ALA A 1 90 ? 14.052 1.601 -1.199 1.00 95.69 90 ALA A N 1
ATOM 713 C CA . ALA A 1 90 ? 13.056 2.600 -1.567 1.00 95.69 90 ALA A CA 1
ATOM 714 C C . ALA A 1 90 ? 12.822 3.612 -0.438 1.00 95.69 90 ALA A C 1
ATOM 716 O O . ALA A 1 90 ? 12.833 4.814 -0.691 1.00 95.69 90 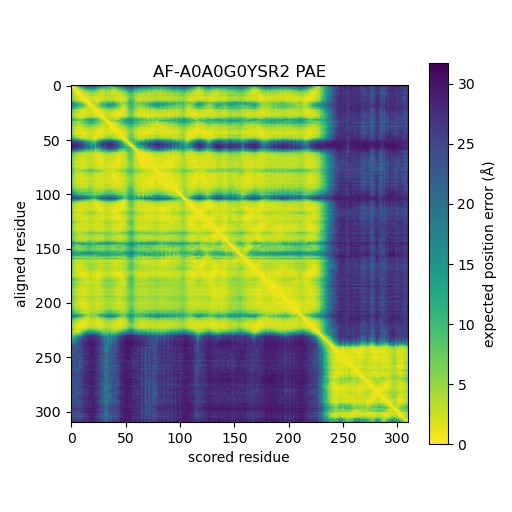ALA A O 1
ATOM 717 N N . LEU A 1 91 ? 12.680 3.156 0.812 1.00 95.44 91 LEU A N 1
ATOM 718 C CA . LEU A 1 91 ? 12.499 4.049 1.963 1.00 95.44 91 LEU A CA 1
ATOM 719 C C . LEU A 1 91 ? 13.669 5.012 2.149 1.00 95.44 91 LEU A C 1
ATOM 721 O O . LEU A 1 91 ? 13.434 6.186 2.413 1.00 95.44 91 LEU A O 1
ATOM 725 N N . LYS A 1 92 ? 14.907 4.551 1.946 1.00 92.94 92 LYS A N 1
ATOM 726 C CA . LYS A 1 92 ? 16.093 5.413 2.012 1.00 92.94 92 LYS A CA 1
ATOM 727 C C . LYS A 1 92 ? 16.020 6.565 1.005 1.00 92.94 92 LYS A C 1
ATOM 729 O O . LYS A 1 92 ? 16.224 7.720 1.359 1.00 92.94 92 LYS A O 1
ATOM 734 N N . LYS A 1 93 ? 15.646 6.260 -0.242 1.00 92.31 93 LYS A N 1
ATOM 735 C CA . LYS A 1 93 ? 15.448 7.275 -1.290 1.00 92.31 93 LYS A CA 1
ATOM 736 C C . LYS A 1 93 ? 14.287 8.214 -0.993 1.00 92.31 93 LYS A C 1
ATOM 738 O O . LYS A 1 93 ? 14.371 9.398 -1.296 1.00 92.31 93 LYS A O 1
ATOM 743 N N . ILE A 1 94 ? 13.213 7.695 -0.403 1.00 92.38 94 ILE A N 1
ATOM 744 C CA . ILE A 1 94 ? 12.075 8.511 0.019 1.00 92.38 94 ILE A CA 1
ATOM 745 C C . ILE A 1 94 ? 12.483 9.459 1.141 1.00 92.38 94 ILE A C 1
ATOM 747 O O . ILE A 1 94 ? 12.127 10.629 1.073 1.00 92.38 94 ILE A O 1
ATOM 751 N N . ASN A 1 95 ? 13.242 8.991 2.133 1.00 91.12 95 ASN A N 1
ATOM 752 C CA . ASN A 1 95 ? 13.713 9.830 3.231 1.00 91.12 95 ASN A CA 1
ATOM 753 C C . ASN A 1 95 ? 14.522 11.028 2.721 1.00 91.12 95 ASN A C 1
ATOM 755 O O . ASN A 1 95 ? 14.247 12.144 3.140 1.00 91.12 95 ASN A O 1
ATOM 759 N N . ASP A 1 96 ? 15.436 10.819 1.766 1.00 86.25 96 ASP A N 1
ATOM 760 C CA . ASP A 1 96 ? 16.231 11.906 1.170 1.00 86.25 96 ASP A CA 1
ATOM 761 C C . ASP A 1 96 ? 15.359 13.044 0.607 1.00 86.25 96 ASP A C 1
ATOM 763 O O . ASP A 1 96 ? 15.738 14.207 0.686 1.00 86.25 96 ASP A O 1
ATOM 767 N N . VAL A 1 97 ? 14.180 12.715 0.072 1.00 83.19 97 VAL A N 1
ATOM 768 C CA . VAL A 1 97 ? 13.226 13.690 -0.480 1.00 83.19 97 VAL A CA 1
ATOM 769 C C . VAL A 1 97 ? 12.291 14.244 0.594 1.00 83.19 97 VAL A C 1
ATOM 771 O O . VAL A 1 97 ? 11.937 15.418 0.577 1.00 83.19 97 VAL A O 1
ATOM 774 N N . VAL A 1 98 ? 11.858 13.400 1.526 1.00 82.38 98 VAL A N 1
ATOM 775 C CA . VAL A 1 98 ? 10.896 13.753 2.572 1.00 82.38 98 VAL A CA 1
ATOM 776 C C . VAL A 1 98 ? 11.506 14.698 3.611 1.00 82.38 98 VAL A C 1
ATOM 778 O O . VAL A 1 98 ? 10.801 15.596 4.076 1.00 82.38 98 VAL A O 1
ATOM 781 N N . ASP A 1 99 ? 12.801 14.563 3.913 1.00 79.81 99 ASP A N 1
ATOM 782 C CA . ASP A 1 99 ? 13.539 15.432 4.840 1.00 79.81 99 ASP A CA 1
ATOM 783 C C . ASP A 1 99 ? 13.360 16.926 4.481 1.00 79.81 99 ASP A C 1
ATOM 785 O O . ASP A 1 99 ? 13.160 17.762 5.364 1.00 79.81 99 ASP A O 1
ATOM 789 N N . GLU A 1 100 ? 13.316 17.270 3.187 1.00 75.31 100 GLU A N 1
ATOM 790 C CA . GLU A 1 100 ? 13.118 18.648 2.705 1.00 75.31 100 GLU A CA 1
ATOM 791 C C . GLU A 1 100 ? 11.745 19.236 3.081 1.00 75.31 100 GLU A C 1
ATOM 793 O O . GLU A 1 100 ? 11.612 20.446 3.295 1.00 75.31 100 GLU A O 1
ATOM 798 N N . PHE A 1 101 ? 10.713 18.396 3.198 1.00 71.56 101 PHE A N 1
ATOM 799 C CA . PHE A 1 101 ? 9.356 18.828 3.546 1.00 71.56 101 PHE A CA 1
ATOM 800 C C . PHE A 1 101 ? 9.173 19.010 5.053 1.00 71.56 101 PHE A C 1
ATOM 802 O O . PHE A 1 101 ? 8.414 19.888 5.466 1.00 71.56 101 PHE A O 1
ATOM 809 N N . PHE A 1 102 ? 9.892 18.243 5.876 1.00 66.25 102 PHE A N 1
ATOM 810 C CA . PHE A 1 102 ? 9.845 18.361 7.338 1.00 66.25 102 PHE A CA 1
ATOM 811 C C . PHE A 1 102 ? 10.563 19.602 7.881 1.00 66.25 102 PHE A C 1
ATOM 813 O O . PHE A 1 102 ? 10.250 20.057 8.984 1.00 66.25 102 PHE A O 1
ATOM 820 N N . VAL A 1 103 ? 11.461 20.216 7.102 1.00 59.53 103 VAL A N 1
ATOM 821 C CA . VAL A 1 103 ? 12.069 21.514 7.455 1.00 59.53 103 VAL A CA 1
ATOM 822 C C . VAL A 1 103 ? 10.998 22.608 7.604 1.00 59.53 103 VAL A C 1
ATOM 824 O O . VAL A 1 103 ? 11.155 23.526 8.415 1.00 59.53 103 VAL A O 1
ATOM 827 N N . LYS A 1 104 ? 9.867 22.496 6.892 1.00 60.53 104 LYS A N 1
ATOM 828 C CA . LYS A 1 104 ? 8.712 23.394 7.035 1.00 60.53 104 LYS A CA 1
ATOM 829 C C . LYS A 1 104 ? 7.803 22.899 8.169 1.00 60.53 104 LYS A C 1
ATOM 831 O O . LYS A 1 104 ? 6.906 22.090 7.955 1.00 60.53 104 LYS A O 1
ATOM 836 N N . LYS A 1 105 ? 8.037 23.407 9.385 1.00 59.44 105 LYS A N 1
ATOM 837 C CA . LYS A 1 105 ? 7.424 22.954 10.656 1.00 59.44 105 LYS A CA 1
ATOM 838 C C . LYS A 1 105 ? 5.884 22.993 10.744 1.00 59.44 105 LYS A C 1
ATOM 840 O O . LYS A 1 105 ? 5.339 22.461 11.710 1.00 59.44 105 LYS A O 1
ATOM 845 N N . ASP A 1 106 ? 5.182 23.556 9.762 1.00 73.00 106 ASP A N 1
ATOM 846 C CA . ASP A 1 106 ? 3.722 23.744 9.795 1.00 73.00 106 ASP A CA 1
ATOM 847 C C . ASP A 1 106 ? 2.912 22.659 9.065 1.00 73.00 106 ASP A C 1
ATOM 849 O O . ASP A 1 106 ? 1.677 22.708 9.048 1.00 73.00 106 ASP A O 1
ATOM 853 N N . VAL A 1 107 ? 3.576 21.647 8.493 1.00 78.69 107 VAL A N 1
ATOM 854 C CA . VAL A 1 107 ? 2.913 20.522 7.816 1.00 78.69 107 VAL A CA 1
ATOM 855 C C . VAL A 1 107 ? 3.006 19.253 8.663 1.00 78.69 107 VAL A C 1
ATOM 857 O O . VAL A 1 107 ? 4.084 18.747 8.964 1.00 78.69 107 VAL A O 1
ATOM 860 N N . LYS A 1 108 ? 1.852 18.686 9.024 1.00 86.19 108 LYS A N 1
ATOM 861 C CA . LYS A 1 108 ? 1.747 17.371 9.665 1.00 86.19 108 LYS A CA 1
ATOM 862 C C . LYS A 1 108 ? 1.558 16.297 8.604 1.00 86.19 108 LYS A C 1
ATOM 864 O O . LYS A 1 108 ? 0.494 16.192 7.995 1.00 86.19 108 LYS A O 1
ATOM 869 N N . ILE A 1 109 ? 2.587 15.478 8.431 1.00 88.31 109 ILE A N 1
ATOM 870 C CA . ILE A 1 109 ? 2.630 14.393 7.453 1.00 88.31 109 ILE A CA 1
ATOM 871 C C . ILE A 1 109 ? 2.370 13.064 8.168 1.00 88.31 109 ILE A C 1
ATOM 873 O O . ILE A 1 109 ? 3.045 12.716 9.137 1.00 88.31 109 ILE A O 1
ATOM 877 N N . ASN A 1 110 ? 1.390 12.306 7.685 1.00 92.75 110 ASN A N 1
ATOM 878 C CA . ASN A 1 110 ? 1.099 10.957 8.150 1.00 92.75 110 ASN A CA 1
ATOM 879 C C . ASN A 1 110 ? 1.045 10.031 6.936 1.00 92.75 110 ASN A C 1
ATOM 881 O O . ASN A 1 110 ? 0.138 10.146 6.118 1.00 92.75 110 ASN A O 1
ATOM 885 N N . ILE A 1 111 ? 2.007 9.128 6.794 1.00 94.81 111 ILE A N 1
ATOM 886 C CA . ILE A 1 111 ? 2.087 8.231 5.637 1.00 94.81 111 ILE A CA 1
ATOM 887 C C . ILE A 1 111 ? 2.404 6.829 6.134 1.00 94.81 111 ILE A C 1
ATOM 889 O O . ILE A 1 111 ? 3.375 6.633 6.858 1.00 94.81 111 ILE A O 1
ATOM 893 N N . GLY A 1 112 ? 1.601 5.849 5.738 1.00 97.06 112 GLY A N 1
ATOM 894 C CA . GLY A 1 112 ? 1.940 4.435 5.841 1.00 97.06 112 GLY A CA 1
ATOM 895 C C . GLY A 1 112 ? 2.276 3.882 4.467 1.00 97.06 112 GLY A C 1
ATOM 896 O O . GLY A 1 112 ? 1.499 4.068 3.535 1.00 97.06 112 GLY A O 1
ATOM 897 N N . ILE A 1 113 ? 3.406 3.191 4.356 1.00 98.00 113 ILE A N 1
ATOM 898 C CA . ILE A 1 113 ? 3.831 2.477 3.151 1.00 98.00 113 ILE A CA 1
ATOM 899 C C . ILE A 1 113 ? 3.971 1.009 3.531 1.00 98.00 113 ILE A C 1
ATOM 901 O O . ILE A 1 113 ? 4.579 0.687 4.553 1.00 98.00 113 ILE A O 1
ATOM 905 N N . PHE A 1 114 ? 3.423 0.104 2.730 1.00 98.19 114 PHE A N 1
ATOM 906 C CA . PHE A 1 114 ? 3.629 -1.321 2.944 1.00 98.19 114 PHE A CA 1
ATOM 907 C C . PHE A 1 114 ? 3.608 -2.117 1.647 1.00 98.19 114 PHE A C 1
ATOM 909 O O . PHE A 1 114 ? 2.900 -1.778 0.704 1.00 98.19 114 PHE A O 1
ATOM 916 N N . ALA A 1 115 ? 4.384 -3.194 1.615 1.00 97.94 115 ALA A N 1
ATOM 917 C CA . ALA A 1 115 ? 4.463 -4.117 0.496 1.00 97.94 115 ALA A CA 1
ATOM 918 C C . ALA A 1 115 ? 3.976 -5.509 0.905 1.00 97.94 115 ALA A C 1
ATOM 920 O O . ALA A 1 115 ? 4.333 -5.999 1.979 1.00 97.94 115 ALA A O 1
ATOM 921 N N . LEU A 1 116 ? 3.189 -6.146 0.036 1.00 97.31 116 LEU A N 1
ATOM 922 C CA . LEU A 1 116 ? 2.759 -7.540 0.146 1.00 97.31 116 LEU A CA 1
ATOM 923 C C . LEU A 1 116 ? 3.440 -8.343 -0.965 1.00 97.31 116 LEU A C 1
ATOM 925 O O . LEU A 1 116 ? 3.091 -8.209 -2.138 1.00 97.31 116 LEU A O 1
ATOM 929 N N . ALA A 1 117 ? 4.409 -9.174 -0.590 1.00 94.62 117 ALA A N 1
ATOM 930 C CA . ALA A 1 117 ? 5.270 -9.914 -1.506 1.00 94.62 117 ALA A CA 1
ATOM 931 C C . ALA A 1 117 ? 5.213 -11.415 -1.198 1.00 94.62 117 ALA A C 1
ATOM 933 O O . ALA A 1 117 ? 5.935 -11.931 -0.337 1.00 94.62 117 ALA A O 1
ATOM 934 N N . GLY A 1 118 ? 4.316 -12.120 -1.892 1.00 91.31 118 GLY A N 1
ATOM 935 C CA . GLY A 1 118 ? 3.998 -13.514 -1.589 1.00 91.31 118 GLY A CA 1
ATOM 936 C C . GLY A 1 118 ? 3.418 -13.640 -0.180 1.00 91.31 118 GLY A C 1
ATOM 937 O O . GLY A 1 118 ? 2.411 -13.018 0.131 1.00 91.31 118 GLY A O 1
ATOM 938 N N . GLU A 1 119 ? 4.072 -14.421 0.676 1.00 94.19 119 GLU A N 1
ATOM 939 C CA . GLU A 1 119 ? 3.685 -14.614 2.082 1.00 94.19 119 GLU A CA 1
ATOM 940 C C . GLU A 1 119 ? 4.345 -13.608 3.037 1.00 94.19 119 GLU A C 1
ATOM 942 O O . GLU A 1 119 ? 4.294 -13.785 4.252 1.00 94.19 119 GLU A O 1
ATOM 947 N N . ASN A 1 120 ? 5.001 -12.569 2.517 1.00 95.50 120 ASN A N 1
ATOM 948 C CA . ASN A 1 120 ? 5.691 -11.574 3.330 1.00 95.50 120 ASN A CA 1
ATOM 949 C C . ASN A 1 120 ? 4.978 -10.224 3.268 1.00 95.50 120 ASN A C 1
ATOM 951 O O . ASN A 1 120 ? 4.515 -9.799 2.209 1.00 95.50 120 ASN A O 1
ATOM 955 N N . ILE A 1 121 ? 4.966 -9.530 4.401 1.00 97.31 121 ILE A N 1
ATOM 956 C CA . ILE A 1 121 ? 4.545 -8.136 4.514 1.00 97.31 121 ILE A CA 1
ATOM 957 C C . ILE A 1 121 ? 5.699 -7.308 5.079 1.00 97.31 121 ILE A C 1
ATOM 959 O O . ILE A 1 121 ? 6.307 -7.709 6.069 1.00 97.31 121 ILE A O 1
ATOM 963 N N . ASN A 1 122 ? 5.986 -6.163 4.457 1.00 97.62 122 ASN A N 1
ATOM 964 C CA . ASN A 1 122 ? 6.957 -5.176 4.938 1.00 97.62 122 ASN A CA 1
ATOM 965 C C . ASN A 1 122 ? 6.258 -3.827 5.074 1.00 97.62 122 ASN A C 1
ATOM 967 O O . ASN A 1 122 ? 5.549 -3.424 4.158 1.00 97.62 122 ASN A O 1
ATOM 971 N N . ILE A 1 123 ? 6.429 -3.138 6.199 1.00 97.88 123 ILE A N 1
ATOM 972 C CA . ILE A 1 123 ? 5.681 -1.921 6.532 1.00 97.88 123 ILE A CA 1
ATOM 973 C C . ILE A 1 123 ? 6.639 -0.874 7.077 1.00 97.88 123 ILE A C 1
ATOM 975 O O . ILE A 1 123 ? 7.498 -1.176 7.903 1.00 97.88 123 ILE A O 1
ATOM 979 N N . SER A 1 124 ? 6.436 0.376 6.685 1.00 96.88 124 SER A N 1
ATOM 980 C CA . SER A 1 124 ? 7.026 1.533 7.342 1.00 96.88 124 SER A CA 1
ATOM 981 C C . SER A 1 124 ? 6.017 2.672 7.410 1.00 96.88 124 SER A C 1
ATOM 983 O O . SER A 1 124 ? 5.023 2.692 6.681 1.00 96.88 124 SER A O 1
ATOM 985 N N . LYS A 1 125 ? 6.228 3.609 8.331 1.00 95.50 125 LYS A N 1
ATOM 986 C CA . LYS A 1 125 ? 5.323 4.743 8.500 1.00 95.50 125 LYS A CA 1
ATOM 987 C C . LYS A 1 125 ? 6.029 5.989 9.006 1.00 95.50 125 LYS A C 1
ATOM 989 O O . LYS A 1 125 ? 6.975 5.884 9.782 1.00 95.50 125 LYS A O 1
ATOM 994 N N . ILE A 1 126 ? 5.430 7.131 8.697 1.00 92.12 126 ILE A N 1
ATOM 995 C CA . ILE A 1 126 ? 5.662 8.419 9.343 1.00 92.12 126 ILE A CA 1
ATOM 996 C C . ILE A 1 126 ? 4.350 8.876 9.986 1.00 92.12 126 ILE A C 1
ATOM 998 O O . ILE A 1 126 ? 3.271 8.714 9.413 1.00 92.12 126 ILE A O 1
ATOM 1002 N N . GLY A 1 127 ? 4.423 9.413 11.204 1.00 91.62 127 GLY A N 1
ATOM 1003 C CA . GLY A 1 127 ? 3.247 9.895 11.926 1.00 91.62 127 GLY A CA 1
ATOM 1004 C C . GLY A 1 127 ? 2.230 8.794 12.263 1.00 91.62 127 GLY A C 1
ATOM 1005 O O . GLY A 1 127 ? 2.578 7.681 12.697 1.00 91.62 127 GLY A O 1
ATOM 1006 N N . LYS A 1 128 ? 0.946 9.135 12.125 1.00 93.88 128 LYS A N 1
ATOM 1007 C CA . LYS A 1 128 ? -0.197 8.270 12.438 1.00 93.88 128 LYS A CA 1
ATOM 1008 C C . LYS A 1 128 ? -0.530 7.345 11.273 1.00 93.88 128 LYS A C 1
ATOM 1010 O O . LYS A 1 128 ? -0.940 7.780 10.208 1.00 93.88 128 LYS A O 1
ATOM 1015 N N . PHE A 1 129 ? -0.473 6.050 11.526 1.00 96.06 129 PHE A N 1
ATOM 1016 C CA . PHE A 1 129 ? -0.930 5.017 10.606 1.00 96.06 129 PHE A CA 1
ATOM 1017 C C . PHE A 1 129 ? -1.231 3.768 11.428 1.00 96.06 129 PHE A C 1
ATOM 1019 O O . PHE A 1 129 ? -0.558 3.526 12.435 1.00 96.06 129 PHE A O 1
ATOM 1026 N N . LYS A 1 130 ? -2.250 3.007 11.033 1.00 96.38 130 LYS A N 1
ATOM 1027 C CA . LYS A 1 130 ? -2.591 1.718 11.633 1.00 96.38 130 LYS A CA 1
ATOM 1028 C C . LYS A 1 130 ? -2.777 0.678 10.548 1.00 96.38 130 LYS A C 1
ATOM 1030 O O . LYS A 1 130 ? -3.324 0.971 9.493 1.00 96.38 130 LYS A O 1
ATOM 1035 N N . ILE A 1 131 ? -2.349 -0.541 10.838 1.00 97.69 131 ILE A N 1
ATOM 1036 C CA . ILE A 1 131 ? -2.579 -1.693 9.977 1.00 97.69 131 ILE A CA 1
ATOM 1037 C C . ILE A 1 131 ? -2.937 -2.895 10.841 1.00 97.69 131 ILE A C 1
ATOM 1039 O O . ILE A 1 131 ? -2.220 -3.261 11.773 1.00 97.69 131 ILE A O 1
ATOM 1043 N N . LEU A 1 132 ? -4.111 -3.446 10.568 1.00 97.62 132 LEU A N 1
ATOM 1044 C CA . LEU A 1 132 ? -4.703 -4.547 11.305 1.00 97.62 132 LEU A CA 1
ATOM 1045 C C . LEU A 1 132 ? -4.697 -5.796 10.436 1.00 97.62 132 LEU A C 1
ATOM 1047 O O . LEU A 1 132 ? -4.982 -5.718 9.244 1.00 97.62 132 LEU A O 1
ATOM 1051 N N . LEU A 1 133 ? -4.436 -6.936 11.058 1.00 97.62 133 LEU A N 1
ATOM 1052 C CA . LEU A 1 133 ? -4.549 -8.261 10.467 1.00 97.62 133 LEU A CA 1
ATOM 1053 C C . LEU A 1 133 ? -5.691 -9.001 11.161 1.00 97.62 133 LEU A C 1
ATOM 1055 O O . LEU A 1 133 ? -5.671 -9.128 12.382 1.00 97.62 133 LEU A O 1
ATOM 1059 N N . ALA A 1 134 ? -6.671 -9.495 10.410 1.00 97.12 134 ALA A N 1
ATOM 1060 C CA . ALA A 1 134 ? -7.631 -10.464 10.923 1.00 97.12 134 ALA A CA 1
ATOM 1061 C C . ALA A 1 134 ? -7.193 -11.871 10.505 1.00 97.12 134 ALA A C 1
ATOM 1063 O O . ALA A 1 134 ? -7.131 -12.161 9.308 1.00 97.12 134 ALA A O 1
ATOM 1064 N N . ARG A 1 135 ? -6.897 -12.716 11.497 1.00 94.56 135 ARG A N 1
ATOM 1065 C CA . ARG A 1 135 ? -6.477 -14.115 11.345 1.00 94.56 135 ARG A CA 1
ATOM 1066 C C . ARG A 1 135 ? -7.085 -14.946 12.471 1.00 94.56 135 ARG A C 1
ATOM 1068 O O . ARG A 1 135 ? -7.053 -14.510 13.619 1.00 94.56 135 ARG A O 1
ATOM 1075 N N . ASP A 1 136 ? -7.627 -16.118 12.146 1.00 90.25 136 ASP A N 1
ATOM 1076 C CA . ASP A 1 136 ? -8.185 -17.078 13.115 1.00 90.25 136 ASP A CA 1
ATOM 1077 C C . ASP A 1 136 ? -9.164 -16.442 14.122 1.00 90.25 136 ASP A C 1
ATOM 1079 O O . ASP A 1 136 ? -9.042 -16.614 15.334 1.00 90.25 136 ASP A O 1
ATOM 1083 N N . ASP A 1 137 ? -10.107 -15.645 13.607 1.00 90.75 137 ASP A N 1
ATOM 1084 C CA . ASP A 1 137 ? -11.103 -14.892 14.389 1.00 90.75 137 ASP A CA 1
ATOM 1085 C C . ASP A 1 137 ? -10.500 -13.945 15.452 1.00 90.75 137 ASP A C 1
ATOM 1087 O O . ASP A 1 137 ? -11.114 -13.599 16.461 1.00 90.75 137 ASP A O 1
ATOM 1091 N N . LYS A 1 138 ? -9.272 -13.472 15.215 1.00 93.94 138 LYS A N 1
ATOM 1092 C CA . LYS A 1 138 ? -8.606 -12.454 16.031 1.00 93.94 138 LYS A CA 1
ATOM 1093 C C . LYS A 1 138 ? -8.133 -11.295 15.174 1.00 93.94 138 LYS A C 1
ATOM 1095 O O . LYS A 1 138 ? -7.648 -11.479 14.062 1.00 93.94 138 LYS A O 1
ATOM 1100 N N . THR A 1 139 ? -8.213 -10.093 15.739 1.00 94.75 139 THR A N 1
ATOM 1101 C CA . THR A 1 139 ? -7.637 -8.883 15.145 1.00 94.75 139 THR A CA 1
ATOM 1102 C C . THR A 1 139 ? -6.310 -8.558 15.822 1.00 94.75 139 THR A C 1
ATOM 1104 O O . THR A 1 139 ? -6.263 -8.322 17.028 1.00 94.75 139 THR A O 1
ATOM 1107 N N . ILE A 1 140 ? -5.240 -8.502 15.038 1.00 95.00 140 ILE A N 1
ATOM 1108 C CA . ILE A 1 140 ? -3.872 -8.202 15.460 1.00 95.00 140 ILE A CA 1
ATOM 1109 C C . ILE A 1 140 ? -3.507 -6.807 14.945 1.00 95.00 140 ILE A C 1
ATOM 1111 O O . ILE A 1 140 ? -3.661 -6.519 13.761 1.00 95.00 140 ILE A O 1
ATOM 1115 N N . ASP A 1 141 ? -3.018 -5.931 15.824 1.00 94.31 141 ASP A N 1
ATOM 1116 C CA . ASP A 1 141 ? -2.409 -4.659 15.420 1.00 94.31 141 ASP A CA 1
ATOM 1117 C C . ASP A 1 141 ? -0.936 -4.897 15.078 1.00 94.31 141 ASP A C 1
ATOM 1119 O O . ASP A 1 141 ? -0.117 -5.107 15.972 1.00 94.31 141 ASP A O 1
ATOM 1123 N N . ILE A 1 142 ? -0.613 -4.899 13.783 1.00 94.06 142 ILE A N 1
ATOM 1124 C CA . ILE A 1 142 ? 0.702 -5.318 13.282 1.00 94.06 142 ILE A CA 1
ATOM 1125 C C . ILE A 1 142 ? 1.819 -4.428 13.837 1.00 94.06 142 ILE A C 1
ATOM 1127 O O . ILE A 1 142 ? 2.892 -4.913 14.182 1.00 94.06 142 ILE A O 1
ATOM 1131 N N . LEU A 1 143 ? 1.572 -3.121 13.956 1.00 91.25 143 LEU A N 1
ATOM 1132 C CA . LEU A 1 143 ? 2.612 -2.167 14.352 1.00 91.25 143 LEU A CA 1
ATOM 1133 C C . LEU A 1 143 ? 3.007 -2.288 15.827 1.00 91.25 143 LEU A C 1
ATOM 1135 O O . LEU A 1 143 ? 4.073 -1.807 16.209 1.00 91.25 143 LEU A O 1
ATOM 1139 N N . ASN A 1 144 ? 2.140 -2.895 16.639 1.00 87.62 144 ASN A N 1
ATOM 1140 C CA . ASN A 1 144 ? 2.290 -3.007 18.087 1.00 87.62 144 ASN A CA 1
ATOM 1141 C C . ASN A 1 144 ? 2.538 -4.450 18.556 1.00 87.62 144 ASN A C 1
ATOM 1143 O O . ASN A 1 144 ? 2.673 -4.676 19.756 1.00 87.62 144 ASN A O 1
ATOM 1147 N N . ASN A 1 145 ? 2.585 -5.428 17.647 1.00 85.75 145 ASN A N 1
ATOM 1148 C CA . ASN A 1 145 ? 2.699 -6.842 17.995 1.00 85.75 145 ASN A CA 1
ATOM 1149 C C . ASN A 1 145 ? 4.067 -7.409 17.590 1.00 85.75 145 ASN A C 1
ATOM 1151 O O . ASN A 1 145 ? 4.229 -7.992 16.521 1.00 85.75 145 ASN A O 1
ATOM 1155 N N . ILE A 1 146 ? 5.056 -7.211 18.463 1.00 76.44 146 ILE A N 1
ATOM 1156 C CA . ILE A 1 146 ? 6.451 -7.611 18.223 1.00 76.44 146 ILE A CA 1
ATOM 1157 C C . ILE A 1 146 ? 6.686 -9.129 18.276 1.00 76.44 146 ILE A C 1
ATOM 1159 O O . ILE A 1 146 ? 7.689 -9.601 17.753 1.00 76.44 146 ILE A O 1
ATOM 1163 N N . ASP A 1 147 ? 5.764 -9.899 18.864 1.00 77.75 147 ASP A N 1
ATOM 1164 C CA . ASP A 1 147 ? 5.876 -11.364 18.937 1.00 77.75 147 ASP A CA 1
ATOM 1165 C C . ASP A 1 147 ? 5.666 -12.015 17.563 1.00 77.75 147 ASP A C 1
ATOM 1167 O O . ASP A 1 147 ? 6.243 -13.057 17.255 1.00 77.75 147 ASP A O 1
ATOM 1171 N N . LEU A 1 148 ? 4.834 -11.391 16.724 1.00 77.94 148 LEU A N 1
ATOM 1172 C CA . LEU A 1 148 ? 4.499 -11.874 15.383 1.00 77.94 148 LEU A CA 1
ATOM 1173 C C . LEU A 1 148 ? 5.224 -11.112 14.268 1.00 77.94 148 LEU A C 1
ATOM 1175 O O . LEU A 1 148 ? 5.264 -11.588 13.131 1.00 77.94 148 LEU A O 1
ATOM 1179 N N . PHE A 1 149 ? 5.773 -9.935 14.576 1.00 89.75 149 PHE A N 1
ATOM 1180 C CA . PHE A 1 149 ? 6.396 -9.048 13.602 1.00 89.75 149 PHE A CA 1
ATOM 1181 C C . PHE A 1 149 ? 7.732 -8.513 14.100 1.00 89.75 149 PHE A C 1
ATOM 1183 O O . PHE A 1 149 ? 7.856 -7.988 15.203 1.00 89.75 149 PHE A O 1
ATOM 1190 N N . THR A 1 150 ? 8.741 -8.578 13.241 1.00 86.31 150 THR A N 1
ATOM 1191 C CA . THR A 1 150 ? 10.078 -8.076 13.551 1.00 86.31 150 THR A CA 1
ATOM 1192 C C . THR A 1 150 ? 10.177 -6.612 13.154 1.00 86.31 150 THR A C 1
ATOM 1194 O O . THR A 1 150 ? 9.884 -6.257 12.012 1.00 86.31 150 THR A O 1
ATOM 1197 N N . LYS A 1 151 ? 10.610 -5.757 14.083 1.00 89.94 151 LYS A N 1
ATOM 1198 C CA . LYS A 1 151 ? 10.880 -4.340 13.829 1.00 89.94 151 LYS A CA 1
ATOM 1199 C C . LYS A 1 151 ? 12.384 -4.110 13.764 1.00 89.94 151 LYS A C 1
ATOM 1201 O O . LYS A 1 151 ? 13.079 -4.274 14.761 1.00 89.94 151 LYS A O 1
ATOM 1206 N N . GLU A 1 152 ? 12.865 -3.674 12.610 1.00 87.06 152 GLU A N 1
ATOM 1207 C CA . GLU A 1 152 ? 14.278 -3.378 12.379 1.00 87.06 152 GLU A CA 1
ATOM 1208 C C . GLU A 1 152 ? 14.462 -1.898 12.077 1.00 87.06 152 GLU A C 1
ATOM 1210 O O . GLU A 1 152 ? 13.660 -1.299 11.359 1.00 87.06 152 GLU A O 1
ATOM 1215 N N . LYS A 1 153 ? 15.513 -1.297 12.636 1.00 86.19 153 LYS A N 1
ATOM 1216 C CA . LYS A 1 153 ? 15.908 0.074 12.314 1.00 86.19 153 LYS A CA 1
ATOM 1217 C C . LYS A 1 153 ? 16.680 0.059 10.997 1.00 86.19 153 LYS A C 1
ATOM 1219 O O . LYS A 1 153 ? 17.659 -0.670 10.874 1.00 86.19 153 LYS A O 1
ATOM 1224 N N . VAL A 1 154 ? 16.227 0.849 10.031 1.00 77.69 154 VAL A N 1
ATOM 1225 C CA . VAL A 1 154 ? 16.822 0.936 8.689 1.00 77.69 154 VAL A CA 1
ATOM 1226 C C . VAL A 1 154 ? 17.639 2.213 8.533 1.00 77.69 154 VAL A C 1
ATOM 1228 O O . VAL A 1 154 ? 18.683 2.191 7.888 1.00 77.69 154 VAL A O 1
ATOM 1231 N N . GLU A 1 155 ? 17.208 3.310 9.157 1.00 76.25 155 GLU A N 1
ATOM 1232 C CA . GLU A 1 155 ? 17.892 4.599 9.065 1.00 76.25 155 GLU A CA 1
ATOM 1233 C C . GLU A 1 155 ? 17.578 5.494 10.277 1.00 76.25 155 GLU A C 1
ATOM 1235 O O . GLU A 1 155 ? 16.585 5.286 10.978 1.00 76.25 155 GLU A O 1
ATOM 1240 N N . GLU A 1 156 ? 18.409 6.505 10.539 1.00 74.81 156 GLU A N 1
ATOM 1241 C CA . GLU A 1 156 ? 18.114 7.581 11.505 1.00 74.81 156 GLU A CA 1
ATOM 1242 C C . GLU A 1 156 ? 17.371 8.741 10.829 1.00 74.81 156 GLU A C 1
ATOM 1244 O O . GLU A 1 156 ? 17.815 9.883 10.865 1.00 74.81 156 GLU A O 1
ATOM 1249 N N . LYS A 1 157 ? 16.258 8.424 10.163 1.00 83.06 157 LYS A N 1
ATOM 1250 C CA . LYS A 1 157 ? 15.431 9.371 9.400 1.00 83.06 157 LYS A CA 1
ATOM 1251 C C . LYS A 1 157 ? 13.935 9.132 9.643 1.00 83.06 157 LYS A C 1
ATOM 1253 O O . LYS A 1 157 ? 13.567 8.317 10.491 1.00 83.06 157 LYS A O 1
ATOM 1258 N N . GLU A 1 158 ? 13.067 9.825 8.908 1.00 82.12 158 GLU A N 1
ATOM 1259 C CA . GLU A 1 158 ? 11.607 9.780 9.078 1.00 82.12 158 GLU A CA 1
ATOM 1260 C C . GLU A 1 158 ? 11.038 8.351 8.983 1.00 82.12 158 GLU A C 1
ATOM 1262 O O . GLU A 1 158 ? 10.472 7.826 9.951 1.00 82.12 158 GLU A O 1
ATOM 1267 N N . PHE A 1 159 ? 11.275 7.651 7.869 1.00 85.56 159 PHE A N 1
ATOM 1268 C CA . PHE A 1 159 ? 11.064 6.204 7.775 1.00 85.56 159 PHE A CA 1
ATOM 1269 C C . PHE A 1 159 ? 12.245 5.461 8.405 1.00 85.56 159 PHE A C 1
ATOM 1271 O O . PHE A 1 159 ? 13.104 4.897 7.731 1.00 85.56 159 PHE A O 1
ATOM 1278 N N . SER A 1 160 ? 12.288 5.464 9.733 1.00 86.06 160 SER A N 1
ATOM 1279 C CA . SER A 1 160 ? 13.402 4.901 10.509 1.00 86.06 160 SER A CA 1
ATOM 1280 C C . SER A 1 160 ? 13.365 3.382 10.656 1.00 86.06 160 SER A C 1
ATOM 1282 O O . SER A 1 160 ? 14.378 2.771 10.992 1.00 86.06 160 SER A O 1
ATOM 1284 N N . HIS A 1 161 ? 12.206 2.753 10.455 1.00 91.69 161 HIS A N 1
ATOM 1285 C CA . HIS A 1 161 ? 12.007 1.342 10.777 1.00 91.69 161 HIS A CA 1
ATOM 1286 C C . HIS A 1 161 ? 11.249 0.595 9.689 1.00 91.69 161 HIS A C 1
ATOM 1288 O O . HIS A 1 161 ? 10.324 1.141 9.089 1.00 91.69 161 HIS A O 1
ATOM 1294 N N . VAL A 1 162 ? 11.570 -0.684 9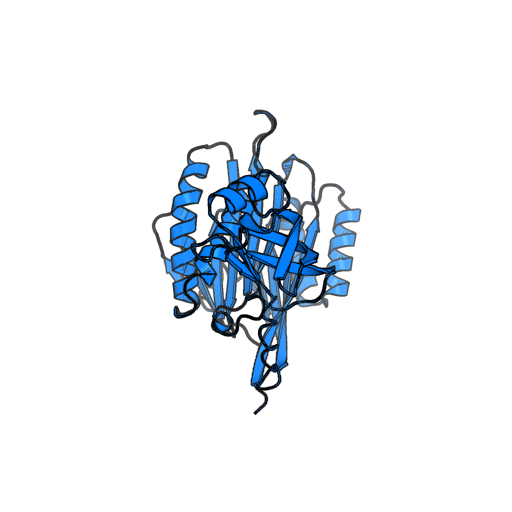.519 1.00 94.81 162 VAL A N 1
ATOM 1295 C CA . VAL A 1 162 ? 10.782 -1.634 8.733 1.00 94.81 162 VAL A CA 1
ATOM 1296 C C . VAL A 1 162 ? 1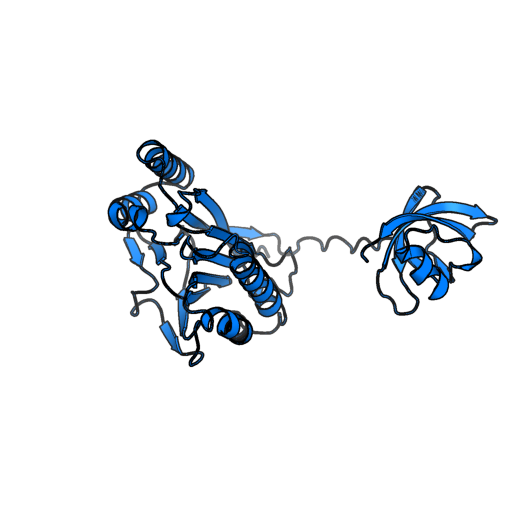0.241 -2.706 9.667 1.00 94.81 162 VAL A C 1
ATOM 1298 O O . VAL A 1 162 ? 10.986 -3.351 10.403 1.00 94.81 162 VAL A O 1
ATOM 1301 N N . ILE A 1 163 ? 8.923 -2.878 9.641 1.00 95.44 163 ILE A N 1
ATOM 1302 C CA . ILE A 1 163 ? 8.208 -3.936 10.350 1.00 95.44 163 ILE A CA 1
ATOM 1303 C C . ILE A 1 163 ? 7.902 -5.032 9.336 1.00 95.44 163 ILE A C 1
ATOM 1305 O O . ILE A 1 163 ? 7.245 -4.773 8.330 1.00 95.44 163 ILE A O 1
ATOM 1309 N N . SER A 1 164 ? 8.405 -6.236 9.589 1.00 95.56 164 SER A N 1
ATOM 1310 C CA . SER A 1 164 ? 8.291 -7.384 8.688 1.00 95.56 164 SER A CA 1
ATOM 1311 C C . SER A 1 164 ? 7.540 -8.528 9.357 1.00 95.56 164 SER A C 1
ATOM 1313 O O . SER A 1 164 ? 7.702 -8.764 10.553 1.00 95.56 164 SER A O 1
ATOM 1315 N N . GLY A 1 165 ? 6.752 -9.275 8.590 1.00 94.50 165 GLY A N 1
ATOM 1316 C CA . GLY A 1 165 ? 6.090 -10.480 9.087 1.00 94.50 165 GLY A CA 1
ATOM 1317 C C . GLY A 1 165 ? 5.514 -11.348 7.982 1.00 94.50 165 GLY A C 1
ATOM 1318 O O . GLY A 1 165 ? 5.767 -11.129 6.795 1.00 94.50 165 GLY A O 1
ATOM 1319 N N . ARG A 1 166 ? 4.740 -12.357 8.390 1.00 94.50 166 ARG A N 1
ATOM 1320 C CA . ARG A 1 166 ? 4.187 -13.376 7.491 1.00 94.50 166 ARG A CA 1
ATOM 1321 C C . ARG A 1 166 ? 2.674 -13.253 7.378 1.00 94.50 166 ARG A C 1
ATOM 1323 O O . ARG A 1 166 ? 1.973 -13.114 8.383 1.00 94.50 166 ARG A O 1
ATOM 1330 N N . ILE A 1 167 ? 2.185 -13.364 6.153 1.00 95.56 167 ILE A N 1
ATOM 1331 C CA . ILE A 1 167 ? 0.768 -13.357 5.783 1.00 95.56 167 ILE A CA 1
ATOM 1332 C C . ILE A 1 167 ? 0.410 -14.673 5.093 1.00 95.56 167 ILE A C 1
ATOM 1334 O O . ILE A 1 167 ? 1.264 -15.320 4.486 1.00 95.56 167 ILE A O 1
ATOM 1338 N N . ALA A 1 168 ? -0.845 -15.080 5.206 1.00 94.94 168 ALA A N 1
ATOM 1339 C CA . ALA A 1 168 ? -1.333 -16.377 4.774 1.00 94.94 168 ALA A CA 1
ATOM 1340 C C . ALA A 1 168 ? -2.670 -16.259 4.034 1.00 94.94 168 ALA A C 1
ATOM 1342 O O . ALA A 1 168 ? -3.301 -15.206 3.963 1.00 94.94 168 ALA A O 1
ATOM 1343 N N . HIS A 1 169 ? -3.102 -17.374 3.453 1.00 94.38 169 HIS A N 1
ATOM 1344 C CA . HIS A 1 169 ? -4.421 -17.463 2.844 1.00 94.38 169 HIS A CA 1
ATOM 1345 C C . HIS A 1 169 ? -5.530 -17.302 3.888 1.00 94.38 169 HIS A C 1
ATOM 1347 O O . HIS A 1 169 ? -5.462 -17.916 4.948 1.00 94.38 169 HIS A O 1
ATOM 1353 N N . GLY A 1 170 ? -6.559 -16.523 3.554 1.00 93.62 170 GLY A N 1
ATOM 1354 C CA . GLY A 1 170 ? -7.706 -16.261 4.422 1.00 93.62 170 GLY A CA 1
ATOM 1355 C C . GLY A 1 170 ? -7.498 -15.059 5.342 1.00 93.62 170 GLY A C 1
ATOM 1356 O O . GLY A 1 170 ? -8.465 -14.566 5.919 1.00 93.62 170 GLY A O 1
ATOM 1357 N N . ASP A 1 171 ? -6.271 -14.543 5.428 1.00 96.19 171 ASP A N 1
ATOM 1358 C CA . ASP A 1 171 ? -5.997 -13.300 6.131 1.00 96.19 171 ASP A CA 1
ATOM 1359 C C . ASP A 1 171 ? -6.735 -12.129 5.473 1.00 96.19 171 ASP A C 1
ATOM 1361 O O . ASP A 1 171 ? -6.783 -11.989 4.242 1.00 96.19 171 ASP A O 1
ATOM 1365 N N . LYS A 1 172 ? -7.235 -11.230 6.321 1.00 97.19 172 LYS A N 1
ATOM 1366 C CA . LYS A 1 172 ? -7.704 -9.906 5.907 1.00 97.19 172 LYS A CA 1
ATOM 1367 C C . LYS A 1 172 ? -6.780 -8.851 6.486 1.00 97.19 172 LYS A C 1
ATOM 1369 O O . LYS A 1 172 ? -6.377 -8.954 7.644 1.00 97.19 172 LYS A O 1
ATOM 1374 N N . ILE A 1 173 ? -6.491 -7.805 5.723 1.00 98.19 173 ILE A N 1
ATOM 1375 C CA . ILE A 1 173 ? -5.687 -6.665 6.170 1.00 98.19 173 ILE A CA 1
ATOM 1376 C C . ILE A 1 173 ? -6.518 -5.388 6.051 1.00 98.19 173 ILE A C 1
ATOM 1378 O O . ILE A 1 173 ? -7.160 -5.159 5.030 1.00 98.19 173 ILE A O 1
ATOM 1382 N N . LEU A 1 174 ? -6.485 -4.549 7.086 1.00 98.44 174 LEU A N 1
ATOM 1383 C CA . LEU A 1 174 ? -7.059 -3.205 7.069 1.00 98.44 174 LEU A CA 1
ATOM 1384 C C . LEU A 1 174 ? -5.981 -2.188 7.436 1.00 98.44 174 LEU A C 1
ATOM 1386 O O . LEU A 1 174 ? -5.615 -2.067 8.606 1.00 98.44 174 LEU A O 1
ATOM 1390 N N . ALA A 1 175 ? -5.488 -1.449 6.448 1.00 98.19 175 ALA A N 1
ATOM 1391 C CA . ALA A 1 175 ? -4.515 -0.372 6.623 1.00 98.19 175 ALA A CA 1
ATOM 1392 C C . ALA A 1 175 ? -5.217 0.982 6.522 1.00 98.19 175 ALA A C 1
ATOM 1394 O O . ALA A 1 175 ? -5.938 1.208 5.559 1.00 98.19 175 ALA A O 1
ATOM 1395 N N . PHE A 1 176 ? -5.046 1.884 7.486 1.00 97.44 176 PHE A N 1
ATOM 1396 C CA . PHE A 1 176 ? -5.788 3.144 7.510 1.00 97.44 176 PHE A CA 1
ATOM 1397 C C . PHE A 1 176 ? -5.088 4.263 8.280 1.00 97.44 176 PHE A C 1
ATOM 1399 O O . PHE A 1 176 ? -4.264 4.036 9.172 1.00 97.44 176 PHE A O 1
ATOM 1406 N N . TYR A 1 177 ? -5.481 5.497 7.966 1.00 95.19 177 TYR A N 1
ATOM 1407 C CA . TYR A 1 177 ? -5.148 6.674 8.765 1.00 95.19 177 TYR A CA 1
ATOM 1408 C C . TYR A 1 177 ? -6.134 6.825 9.944 1.00 95.19 177 TYR A C 1
ATOM 1410 O O . TYR A 1 177 ? -7.336 7.015 9.721 1.00 95.19 177 TYR A O 1
ATOM 1418 N N . PRO A 1 178 ? -5.676 6.766 11.212 1.00 93.25 178 PRO A N 1
ATOM 1419 C CA . PRO A 1 178 ? -6.545 6.912 12.376 1.00 93.25 178 PRO A CA 1
ATOM 1420 C C . PRO A 1 178 ? -6.791 8.398 12.696 1.00 93.25 178 PRO A C 1
ATOM 1422 O O . PRO A 1 178 ? -6.249 8.953 13.657 1.00 93.25 178 PRO A O 1
ATOM 1425 N N . GLY A 1 179 ? -7.634 9.052 11.892 1.00 90.50 179 GLY A N 1
ATOM 1426 C CA . GLY A 1 179 ? -8.152 10.395 12.180 1.00 90.50 179 GLY A CA 1
ATOM 1427 C C . GLY A 1 179 ? -8.931 10.451 13.503 1.00 90.50 179 GLY A C 1
ATOM 1428 O O . GLY A 1 179 ? -9.193 9.426 14.143 1.00 90.50 179 GLY A O 1
ATOM 1429 N N . ARG A 1 180 ? -9.339 11.647 13.946 1.00 89.25 180 ARG A N 1
ATOM 1430 C CA . ARG A 1 180 ? -9.958 11.819 15.278 1.00 89.25 180 ARG A CA 1
ATOM 1431 C C . ARG A 1 180 ? -11.231 10.986 15.441 1.00 89.25 180 ARG A C 1
ATOM 1433 O O . ARG A 1 180 ? -11.358 10.230 16.401 1.00 89.25 180 ARG A O 1
ATOM 1440 N N . LEU A 1 181 ? -12.166 11.110 14.499 1.00 90.19 181 LEU A N 1
ATOM 1441 C CA . LEU A 1 181 ? -13.448 10.394 14.543 1.00 90.19 181 LEU A CA 1
ATOM 1442 C C . LEU A 1 181 ? -13.282 8.880 14.361 1.00 90.19 181 LEU A C 1
ATOM 1444 O O . LEU A 1 181 ? -14.005 8.104 14.982 1.00 90.19 181 LEU A O 1
ATOM 1448 N N . VAL A 1 182 ? -12.297 8.473 13.561 1.00 92.50 182 VAL A N 1
ATOM 1449 C CA . VAL A 1 182 ? -11.932 7.069 13.341 1.00 92.50 182 VAL A CA 1
ATOM 1450 C C . VAL A 1 182 ? -11.384 6.456 14.628 1.00 92.50 182 VAL A C 1
ATOM 1452 O O . VAL A 1 182 ? -11.805 5.372 15.011 1.00 92.50 182 VAL A O 1
ATOM 1455 N N . THR A 1 183 ? -10.515 7.179 15.340 1.00 92.69 183 THR A N 1
ATOM 1456 C CA . THR A 1 183 ? -9.931 6.738 16.618 1.00 92.69 183 THR A CA 1
ATOM 1457 C C . THR A 1 183 ? -11.014 6.488 17.669 1.00 92.69 183 THR A C 1
ATOM 1459 O O . THR A 1 183 ? -11.001 5.458 18.336 1.00 92.69 183 THR A O 1
ATOM 1462 N N . VAL A 1 184 ? -12.008 7.378 17.775 1.00 92.38 184 VAL A N 1
ATOM 1463 C CA . VAL A 1 184 ? -13.143 7.204 18.706 1.00 92.38 184 VAL A CA 1
ATOM 1464 C C . VAL A 1 184 ? -13.956 5.944 18.380 1.00 92.38 184 VAL A C 1
ATOM 1466 O O . VAL A 1 184 ? -14.473 5.288 19.281 1.00 92.38 184 VAL A O 1
ATOM 1469 N N . ARG A 1 185 ? -14.062 5.583 17.097 1.00 92.12 185 ARG A N 1
ATOM 1470 C CA . ARG A 1 185 ? -14.836 4.426 16.616 1.00 92.12 185 ARG A CA 1
ATOM 1471 C C . ARG A 1 185 ? -13.985 3.184 16.359 1.00 92.12 185 ARG A C 1
ATOM 1473 O O . ARG A 1 185 ? -14.501 2.189 15.853 1.00 92.12 185 ARG A O 1
ATOM 1480 N N . GLU A 1 186 ? -12.707 3.201 16.727 1.00 93.19 186 GLU A N 1
ATOM 1481 C CA . GLU A 1 186 ? -11.752 2.164 16.338 1.00 93.19 186 GLU A CA 1
ATOM 1482 C C . GLU A 1 186 ? -12.180 0.769 16.803 1.00 93.19 186 GLU A C 1
ATOM 1484 O O . GLU A 1 186 ? -12.050 -0.192 16.050 1.00 93.19 186 GLU A O 1
ATOM 1489 N N . LYS A 1 187 ? -12.746 0.654 18.010 1.00 94.06 187 LYS A N 1
ATOM 1490 C CA . LYS A 1 187 ? -13.269 -0.618 18.526 1.00 94.06 187 LYS A CA 1
ATOM 1491 C C . LYS A 1 187 ? -14.365 -1.193 17.620 1.00 94.06 187 LYS A C 1
ATOM 1493 O O . LYS A 1 187 ? -14.285 -2.351 17.228 1.00 94.06 187 LYS A O 1
ATOM 1498 N N . ALA A 1 188 ? -15.338 -0.370 17.229 1.00 93.94 188 ALA A N 1
ATOM 1499 C CA . ALA A 1 188 ? -16.425 -0.790 16.346 1.00 93.94 188 ALA A CA 1
ATOM 1500 C C . ALA A 1 188 ? -15.920 -1.144 14.936 1.00 93.94 188 ALA A C 1
ATOM 1502 O O . ALA A 1 188 ? -16.404 -2.099 14.328 1.00 93.94 188 ALA A O 1
ATOM 1503 N N . ILE A 1 189 ? -14.925 -0.407 14.427 1.00 95.06 189 ILE A N 1
ATOM 1504 C CA . ILE A 1 189 ? -14.270 -0.705 13.144 1.00 95.06 189 ILE A CA 1
ATOM 1505 C C . ILE A 1 189 ? -13.543 -2.051 13.223 1.00 95.06 189 ILE A C 1
ATOM 1507 O O . ILE A 1 189 ? -13.725 -2.878 12.336 1.00 95.06 189 ILE A O 1
ATOM 1511 N N . LYS A 1 190 ? -12.784 -2.309 14.296 1.00 95.56 190 LYS A N 1
ATOM 1512 C CA . LYS A 1 190 ? -12.086 -3.584 14.542 1.00 95.56 190 LYS A CA 1
ATOM 1513 C C . LYS A 1 190 ? -13.046 -4.770 14.594 1.00 95.56 190 LYS A C 1
ATOM 1515 O O . LYS A 1 190 ? -12.786 -5.787 13.959 1.00 95.56 190 LYS A O 1
ATOM 1520 N N . GLU A 1 191 ? -14.148 -4.634 15.325 1.00 95.56 191 GLU A N 1
ATOM 1521 C CA . GLU A 1 191 ? -15.178 -5.675 15.431 1.00 95.56 191 GLU A CA 1
ATOM 1522 C C . GLU A 1 191 ? -15.862 -5.938 14.083 1.00 95.56 191 GLU A C 1
ATOM 1524 O O . GLU A 1 191 ? -16.054 -7.091 13.700 1.00 95.56 191 GLU A O 1
ATOM 1529 N N . SER A 1 192 ? -16.185 -4.874 13.341 1.00 95.75 192 SER A N 1
ATOM 1530 C CA . SER A 1 192 ? -16.799 -4.981 12.012 1.00 95.75 192 SER A CA 1
ATOM 1531 C C . SER A 1 192 ? -15.836 -5.615 11.007 1.00 95.75 192 SER A C 1
ATOM 1533 O O . SER A 1 192 ? -16.224 -6.507 10.267 1.00 95.75 192 SER A O 1
ATOM 1535 N N . PHE A 1 193 ? -14.567 -5.207 11.010 1.00 96.88 193 PHE A N 1
ATOM 1536 C CA . PHE A 1 193 ? -13.525 -5.759 10.143 1.00 96.88 193 PHE A CA 1
ATOM 1537 C C . PHE A 1 193 ? -13.328 -7.265 10.354 1.00 96.88 193 PHE A C 1
ATOM 1539 O O . PHE A 1 193 ? -13.161 -8.020 9.393 1.00 96.88 193 PHE A O 1
ATOM 1546 N N . LEU A 1 194 ? -13.389 -7.710 11.611 1.00 95.94 194 LEU A N 1
ATOM 1547 C CA . LEU A 1 194 ? -13.259 -9.117 11.961 1.00 95.94 194 LEU A CA 1
ATOM 1548 C C . LEU A 1 194 ? -14.447 -9.942 11.449 1.00 95.94 194 LEU A C 1
ATOM 1550 O O . LEU A 1 194 ? -14.243 -10.947 10.769 1.00 95.94 194 LEU A O 1
ATOM 1554 N N . LYS A 1 195 ? -15.673 -9.484 11.729 1.00 94.88 195 LYS A N 1
ATOM 1555 C CA . LYS A 1 195 ? -16.905 -10.268 11.539 1.00 94.88 195 LYS A CA 1
ATOM 1556 C C . LYS A 1 195 ? -17.534 -10.153 10.154 1.00 94.88 195 LYS A C 1
ATOM 1558 O O . LYS A 1 195 ? -18.207 -11.081 9.723 1.00 94.88 195 LYS A O 1
ATOM 1563 N N . LEU A 1 196 ? -17.368 -9.016 9.487 1.00 95.44 196 LEU A N 1
ATOM 1564 C CA . LEU A 1 196 ? -18.039 -8.728 8.223 1.00 95.44 196 LEU A CA 1
ATOM 1565 C C . LEU A 1 196 ? -17.165 -9.117 7.029 1.00 95.44 196 LEU A C 1
ATOM 1567 O O . LEU A 1 196 ? -15.927 -9.090 7.088 1.00 95.44 196 LEU A O 1
ATOM 1571 N N . ASN A 1 197 ? -17.830 -9.457 5.927 1.00 93.44 197 ASN A N 1
ATOM 1572 C CA . ASN A 1 197 ? -17.187 -9.523 4.619 1.00 93.44 197 ASN A CA 1
ATOM 1573 C C . ASN A 1 197 ? -16.943 -8.102 4.069 1.00 93.44 197 ASN A C 1
ATOM 1575 O O . ASN A 1 197 ? -17.322 -7.108 4.691 1.00 93.44 197 ASN A O 1
ATOM 1579 N N . THR A 1 198 ? -16.286 -7.997 2.914 1.00 93.19 198 THR A N 1
ATOM 1580 C CA . THR A 1 198 ? -15.925 -6.697 2.330 1.00 93.19 198 THR A CA 1
ATOM 1581 C C . THR A 1 198 ? -17.146 -5.819 2.056 1.00 93.19 198 THR A C 1
ATOM 1583 O O . THR A 1 198 ? -17.159 -4.679 2.501 1.00 93.19 198 THR A O 1
ATOM 1586 N N . GLU A 1 199 ? -18.189 -6.337 1.407 1.00 95.31 199 GLU A N 1
ATOM 1587 C CA . GLU A 1 199 ? -19.396 -5.567 1.056 1.00 95.31 199 GLU A CA 1
ATOM 1588 C C . GLU A 1 199 ? -20.110 -5.024 2.300 1.00 95.31 199 GLU A C 1
ATOM 1590 O O . GLU A 1 199 ? -20.327 -3.821 2.429 1.00 95.31 199 GLU A O 1
ATOM 1595 N N . GLN A 1 200 ? -20.368 -5.891 3.279 1.00 96.44 200 GLN A N 1
ATOM 1596 C CA . GLN A 1 200 ? -21.000 -5.519 4.547 1.00 96.44 200 GLN A CA 1
ATOM 1597 C C . GLN A 1 200 ? -20.154 -4.518 5.344 1.00 96.44 200 GLN A C 1
ATOM 1599 O O . GLN A 1 200 ? -20.683 -3.632 6.021 1.00 96.44 200 GLN A O 1
ATOM 1604 N N . PHE A 1 201 ? -18.826 -4.651 5.291 1.00 96.69 201 PHE A N 1
ATOM 1605 C CA . PHE A 1 201 ? -17.926 -3.697 5.926 1.00 96.69 201 PHE A CA 1
ATOM 1606 C C . PHE A 1 201 ? -18.028 -2.318 5.265 1.00 96.69 201 PHE A C 1
ATOM 1608 O O . PHE A 1 201 ? -18.122 -1.319 5.978 1.00 96.69 201 PHE A O 1
ATOM 1615 N N . LEU A 1 202 ? -18.070 -2.249 3.931 1.00 95.00 202 LEU A N 1
ATOM 1616 C CA . LEU A 1 202 ? -18.252 -0.993 3.198 1.00 95.00 202 LEU A CA 1
ATOM 1617 C C . LEU A 1 202 ? -19.584 -0.328 3.547 1.00 95.00 202 LEU A C 1
ATOM 1619 O O . LEU A 1 202 ? -19.592 0.847 3.909 1.00 95.00 202 LEU A O 1
ATOM 1623 N N . GLU A 1 203 ? -20.684 -1.085 3.552 1.00 95.31 203 GLU A N 1
ATOM 1624 C CA . GLU A 1 203 ? -22.001 -0.582 3.966 1.00 95.31 203 GLU A CA 1
ATOM 1625 C C . GLU A 1 203 ? -21.967 0.002 5.383 1.00 95.31 203 GLU A C 1
ATOM 1627 O O . GLU A 1 203 ? -22.535 1.065 5.656 1.00 95.31 203 GLU A O 1
ATOM 1632 N N . LYS A 1 204 ? -21.255 -0.665 6.299 1.00 94.25 204 LYS A N 1
ATOM 1633 C CA . LYS A 1 204 ? -21.091 -0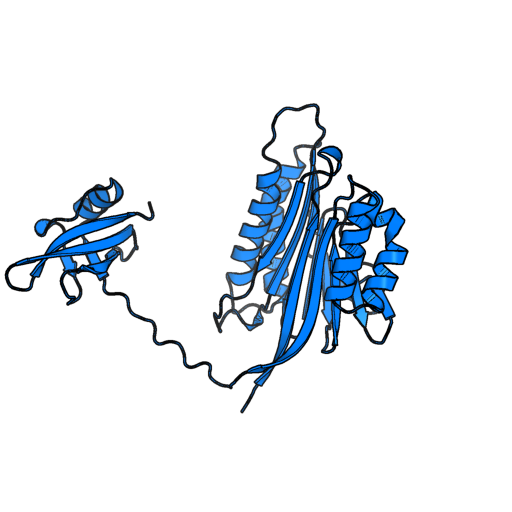.197 7.676 1.00 94.25 204 LYS A CA 1
ATOM 1634 C C . LYS A 1 204 ? -20.305 1.113 7.743 1.00 94.25 204 LYS A C 1
ATOM 1636 O O . LYS A 1 204 ? -20.674 1.993 8.523 1.00 94.25 204 LYS A O 1
ATOM 1641 N N . ILE A 1 205 ? -19.243 1.257 6.953 1.00 93.44 205 ILE A N 1
ATOM 1642 C CA . ILE A 1 205 ? -18.451 2.491 6.873 1.00 93.44 205 ILE A CA 1
ATOM 1643 C C . ILE A 1 205 ? -19.268 3.631 6.240 1.00 93.44 205 ILE A C 1
ATOM 1645 O O . ILE A 1 205 ? -19.266 4.749 6.763 1.00 93.44 205 ILE A O 1
ATOM 1649 N N . ASP A 1 206 ? -20.044 3.353 5.195 1.00 91.56 206 ASP A N 1
ATOM 1650 C CA . ASP A 1 206 ? -20.941 4.330 4.571 1.00 91.56 206 ASP A CA 1
ATOM 1651 C C . ASP A 1 206 ? -22.050 4.795 5.519 1.00 91.56 206 ASP A C 1
ATOM 1653 O O . ASP A 1 206 ? -22.378 5.985 5.570 1.00 91.56 206 ASP A O 1
ATOM 1657 N N . ALA A 1 207 ? -22.600 3.892 6.332 1.00 91.88 207 ALA A N 1
ATOM 1658 C CA . ALA A 1 207 ? -23.534 4.263 7.390 1.00 91.88 207 ALA A CA 1
ATOM 1659 C C . ALA A 1 207 ? -22.880 5.216 8.410 1.00 91.88 207 ALA A C 1
ATOM 1661 O O . ALA A 1 207 ? -23.480 6.229 8.775 1.00 91.88 207 ALA A O 1
ATOM 1662 N N . MET A 1 208 ? -21.622 4.971 8.806 1.00 89.06 208 MET A N 1
ATOM 1663 C CA . MET A 1 208 ? -20.888 5.879 9.703 1.00 89.06 208 MET A CA 1
ATOM 1664 C C . MET A 1 208 ? -20.678 7.269 9.091 1.00 89.06 208 MET A C 1
ATOM 1666 O O . MET A 1 208 ? -20.757 8.269 9.811 1.00 89.06 208 MET A O 1
ATOM 1670 N N . LYS A 1 209 ? -20.443 7.353 7.777 1.00 88.00 209 LYS A N 1
ATOM 1671 C CA . LYS A 1 209 ? -20.362 8.630 7.052 1.00 88.00 209 LYS A CA 1
ATOM 1672 C C . LYS A 1 209 ? -21.689 9.388 7.104 1.00 88.00 209 LYS A C 1
ATOM 1674 O O . LYS A 1 209 ? -21.692 10.587 7.375 1.00 88.00 209 LYS A O 1
ATOM 1679 N N . LYS A 1 210 ? -22.816 8.701 6.889 1.00 87.38 210 LYS A N 1
ATOM 1680 C CA . LYS A 1 210 ? -24.162 9.306 6.945 1.00 87.38 210 LYS A CA 1
ATOM 1681 C C . LYS A 1 210 ? -24.506 9.836 8.341 1.00 87.38 210 LYS A C 1
ATOM 1683 O O . LYS A 1 210 ? -25.101 10.901 8.453 1.00 87.38 210 LYS A O 1
ATOM 1688 N N . GLU A 1 211 ? -24.084 9.148 9.402 1.00 87.12 211 GLU A N 1
ATOM 1689 C CA . GLU A 1 211 ? -24.264 9.613 10.789 1.00 87.12 211 GLU A CA 1
ATOM 1690 C C . GLU A 1 211 ? -23.450 10.876 11.121 1.00 87.12 211 GLU A C 1
ATOM 1692 O O . GLU A 1 211 ? -23.830 11.658 11.999 1.00 87.12 211 GLU A O 1
ATOM 1697 N N . LYS A 1 212 ? -22.283 11.053 10.487 1.00 82.44 212 LYS A N 1
ATOM 1698 C CA . LYS A 1 212 ? -21.340 12.141 10.773 1.00 82.44 212 LYS A CA 1
ATOM 1699 C C . LYS A 1 212 ? -20.737 12.684 9.480 1.00 82.44 212 LYS A C 1
ATOM 1701 O O . LYS A 1 212 ? -19.696 12.216 9.031 1.00 82.44 212 LYS A O 1
ATOM 1706 N N . ALA A 1 213 ? -21.326 13.769 8.977 1.00 74.56 213 ALA A N 1
ATOM 1707 C CA . ALA A 1 213 ? -20.933 14.427 7.728 1.00 74.56 213 ALA A CA 1
ATOM 1708 C C . ALA A 1 213 ? -19.442 14.835 7.630 1.00 74.56 213 ALA A C 1
ATOM 1710 O O . ALA A 1 213 ? -18.931 14.987 6.529 1.00 74.56 213 ALA A O 1
ATOM 1711 N N . ASN A 1 214 ? -18.731 14.962 8.759 1.00 83.56 214 ASN A N 1
ATOM 1712 C CA . ASN A 1 214 ? -17.311 15.341 8.805 1.00 83.56 214 ASN A CA 1
ATOM 1713 C C . ASN A 1 214 ? -16.343 14.155 8.974 1.00 83.56 214 ASN A C 1
ATOM 1715 O O . ASN A 1 214 ? -15.173 14.371 9.288 1.00 83.56 214 ASN A O 1
ATOM 1719 N N . LEU A 1 215 ? -16.804 12.909 8.830 1.00 87.12 215 LEU A N 1
ATOM 1720 C CA . LEU A 1 215 ? -15.921 11.745 8.887 1.00 87.12 215 LEU A CA 1
ATOM 1721 C C . LEU A 1 215 ? -14.903 11.799 7.739 1.00 87.12 215 LEU A C 1
ATOM 1723 O O . LEU A 1 215 ? -15.284 11.745 6.577 1.00 87.12 215 LEU A O 1
ATOM 1727 N N . ALA A 1 216 ? -13.617 11.865 8.079 1.00 90.25 216 ALA A N 1
ATOM 1728 C CA . ALA A 1 216 ? -12.517 11.635 7.151 1.00 90.25 216 ALA A CA 1
ATOM 1729 C C . ALA A 1 216 ? -11.970 10.222 7.371 1.00 90.25 216 ALA A C 1
ATOM 1731 O O . ALA A 1 216 ? -11.647 9.856 8.506 1.00 90.25 216 ALA A O 1
ATOM 1732 N N . TYR A 1 217 ? -11.883 9.422 6.312 1.00 92.56 217 TYR A N 1
ATOM 1733 C CA . TYR A 1 217 ? -11.400 8.048 6.400 1.00 92.56 217 TYR A CA 1
ATOM 1734 C C . TYR A 1 217 ? -10.687 7.644 5.114 1.00 92.56 217 TYR A C 1
ATOM 1736 O O . TYR A 1 217 ? -11.280 7.683 4.042 1.00 92.56 217 TYR A O 1
ATOM 1744 N N . ALA A 1 218 ? -9.420 7.257 5.234 1.00 94.44 218 ALA A N 1
ATOM 1745 C CA . ALA A 1 218 ? -8.658 6.626 4.166 1.00 94.44 218 ALA A CA 1
ATOM 1746 C C . ALA A 1 218 ? -8.227 5.248 4.653 1.00 94.44 218 ALA A C 1
ATOM 1748 O O . ALA A 1 218 ? -7.507 5.151 5.656 1.00 94.44 218 ALA A O 1
ATOM 1749 N N . ALA A 1 219 ? -8.698 4.204 3.978 1.00 96.94 219 ALA A N 1
ATOM 1750 C CA . ALA A 1 219 ? -8.388 2.830 4.320 1.00 96.94 219 ALA A CA 1
ATOM 1751 C C . ALA A 1 219 ? -8.266 1.922 3.095 1.00 96.94 219 ALA A C 1
ATOM 1753 O O . ALA A 1 219 ? -8.993 2.063 2.117 1.00 96.94 219 ALA A O 1
ATOM 1754 N N . LEU A 1 220 ? -7.378 0.943 3.201 1.00 97.38 220 LEU A N 1
ATOM 1755 C CA . LEU A 1 220 ? -7.234 -0.185 2.296 1.00 97.38 220 LEU A CA 1
ATOM 1756 C C . LEU A 1 220 ? -7.714 -1.442 3.006 1.00 97.38 220 LEU A C 1
ATOM 1758 O O . LEU A 1 220 ? -7.118 -1.853 4.004 1.00 97.38 220 LEU A O 1
ATOM 1762 N N . TYR A 1 221 ? -8.772 -2.047 2.477 1.00 97.75 221 TYR A N 1
ATOM 1763 C CA . TYR A 1 221 ? -9.221 -3.379 2.865 1.00 97.75 221 TYR A CA 1
ATOM 1764 C C . TYR A 1 221 ? -8.650 -4.383 1.867 1.00 97.75 221 TYR A C 1
ATOM 1766 O O . TYR A 1 221 ? -8.893 -4.258 0.672 1.00 97.75 221 TYR A O 1
ATOM 1774 N N . ILE A 1 222 ? -7.903 -5.382 2.329 1.00 97.56 222 ILE A N 1
ATOM 1775 C CA . ILE A 1 222 ? -7.239 -6.359 1.462 1.00 97.56 222 ILE A CA 1
ATOM 1776 C C . ILE A 1 222 ? -7.601 -7.770 1.912 1.00 97.56 222 ILE A C 1
ATOM 1778 O O . ILE A 1 222 ? -7.380 -8.131 3.065 1.00 97.56 222 ILE A O 1
ATOM 1782 N N . ASN A 1 223 ? -8.109 -8.581 0.985 1.00 96.00 223 ASN A N 1
ATOM 1783 C CA . ASN A 1 223 ? -8.284 -10.021 1.171 1.00 96.00 223 ASN A CA 1
ATOM 1784 C C . ASN A 1 223 ? -7.112 -10.782 0.553 1.00 96.00 223 ASN A C 1
ATOM 1786 O O . ASN A 1 223 ? -6.710 -10.482 -0.573 1.00 96.00 223 ASN A O 1
ATOM 1790 N N . LEU A 1 224 ? -6.604 -11.800 1.248 1.00 94.31 224 LEU A N 1
ATOM 1791 C CA . LEU A 1 224 ? -5.508 -12.638 0.764 1.00 94.31 224 LEU A CA 1
ATOM 1792 C C . LEU A 1 224 ? -6.013 -14.021 0.353 1.00 94.31 224 LEU A C 1
ATOM 1794 O O . LEU A 1 224 ? -6.225 -14.925 1.168 1.00 94.31 224 LEU A O 1
ATOM 1798 N N . ASN A 1 225 ? -6.180 -14.204 -0.955 1.00 91.38 225 ASN A N 1
ATOM 1799 C CA . ASN A 1 225 ? -6.740 -15.421 -1.528 1.00 91.38 225 ASN A CA 1
ATOM 1800 C C . ASN A 1 225 ? -5.697 -16.205 -2.320 1.00 91.38 225 ASN A C 1
ATOM 1802 O O . ASN A 1 225 ? -4.832 -15.632 -2.982 1.00 91.38 225 ASN A O 1
ATOM 1806 N N . ARG A 1 226 ? -5.782 -17.537 -2.265 1.00 88.81 226 ARG A N 1
ATOM 1807 C CA . ARG A 1 226 ? -5.006 -18.399 -3.156 1.00 88.81 226 ARG A CA 1
ATOM 1808 C C . ARG A 1 226 ? -5.659 -18.406 -4.527 1.00 88.81 226 ARG A C 1
ATOM 1810 O O . ARG A 1 226 ? -6.815 -18.796 -4.660 1.00 88.81 226 ARG A O 1
ATOM 1817 N N . VAL A 1 227 ? -4.902 -18.011 -5.537 1.00 83.31 227 VAL A N 1
ATOM 1818 C CA . VAL A 1 227 ? -5.329 -18.048 -6.933 1.00 83.31 227 VAL A CA 1
ATOM 1819 C C . VAL A 1 227 ? -4.478 -19.076 -7.661 1.00 83.31 227 VAL A C 1
ATOM 1821 O O . VAL A 1 227 ? -3.256 -19.126 -7.499 1.00 83.31 227 VAL A O 1
ATOM 1824 N N . LYS A 1 228 ? -5.145 -19.931 -8.435 1.00 78.56 228 LYS A N 1
ATOM 1825 C CA . LYS A 1 228 ? -4.486 -20.823 -9.383 1.00 78.56 228 LYS A CA 1
ATOM 1826 C C . LYS A 1 228 ? -4.234 -20.034 -10.654 1.00 78.56 228 LYS A C 1
ATOM 1828 O O . LYS A 1 228 ? -5.187 -19.618 -11.307 1.00 78.56 228 LYS A O 1
ATOM 1833 N N . GLU A 1 229 ? -2.970 -19.830 -10.994 1.00 66.44 229 GLU A N 1
ATOM 1834 C CA . GLU A 1 229 ? -2.604 -19.261 -12.287 1.00 66.44 229 GLU A CA 1
ATOM 1835 C C . GLU A 1 229 ? -1.957 -20.347 -13.162 1.00 66.44 229 GLU A C 1
ATOM 1837 O O . GLU A 1 229 ? -1.180 -21.180 -12.663 1.00 66.44 229 GLU A O 1
ATOM 1842 N N . PRO A 1 230 ? -2.285 -20.382 -14.467 1.00 57.53 230 PRO A N 1
ATOM 1843 C CA . PRO A 1 230 ? -1.627 -21.287 -15.394 1.00 57.53 230 PRO A CA 1
ATOM 1844 C C . PRO A 1 230 ? -0.121 -20.994 -15.415 1.00 57.53 230 PRO A C 1
ATOM 1846 O O . PRO A 1 230 ? 0.309 -19.844 -15.379 1.00 57.53 230 PRO A O 1
ATOM 1849 N N . ALA A 1 231 ? 0.693 -22.053 -15.478 1.00 55.44 231 ALA A N 1
ATOM 1850 C CA . ALA A 1 231 ? 2.162 -21.986 -15.408 1.00 55.44 231 ALA A CA 1
ATOM 1851 C C . ALA A 1 231 ? 2.799 -21.042 -16.445 1.00 55.44 231 ALA A C 1
ATOM 1853 O O . ALA A 1 231 ? 3.908 -20.553 -16.248 1.00 55.44 231 ALA A O 1
ATOM 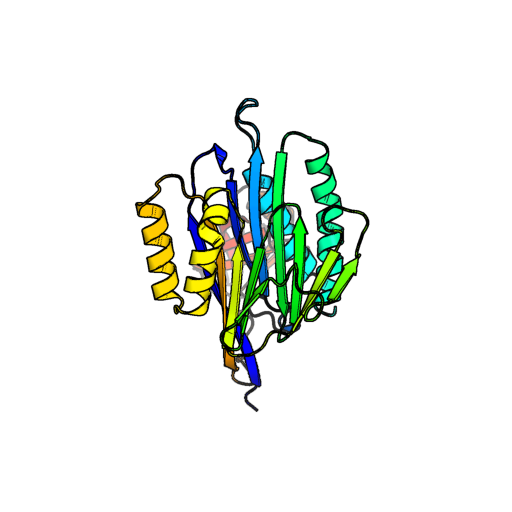1854 N N . MET A 1 232 ? 2.084 -20.835 -17.551 1.00 48.31 232 MET A N 1
ATOM 1855 C CA . MET A 1 232 ? 2.340 -19.857 -18.590 1.00 48.31 232 MET A CA 1
ATOM 1856 C C . MET A 1 232 ? 1.057 -19.053 -18.762 1.00 48.31 232 MET A C 1
ATOM 1858 O O . MET A 1 232 ? 0.074 -19.567 -19.295 1.00 48.31 232 MET A O 1
ATOM 1862 N N . VAL A 1 233 ? 1.082 -17.777 -18.392 1.00 47.97 233 VAL A N 1
ATOM 1863 C CA . VAL A 1 233 ? 0.364 -16.808 -19.220 1.00 47.97 233 VAL A CA 1
ATOM 1864 C C . VAL A 1 233 ? 1.132 -16.825 -20.543 1.00 47.97 233 VAL A C 1
ATOM 1866 O O . VAL A 1 233 ? 2.358 -16.662 -20.502 1.00 47.97 233 VAL A O 1
ATOM 1869 N N . PRO A 1 234 ? 0.507 -17.110 -21.703 1.00 44.41 234 PRO A N 1
ATOM 1870 C CA . PRO A 1 234 ? 1.182 -16.914 -22.973 1.00 44.41 234 PRO A CA 1
ATOM 1871 C C . PRO A 1 234 ? 1.709 -15.492 -22.923 1.00 44.41 234 PRO A C 1
ATOM 1873 O O . PRO A 1 234 ? 0.924 -14.564 -22.727 1.00 44.41 234 PRO A O 1
ATOM 1876 N N . ARG A 1 235 ? 3.033 -15.329 -22.994 1.00 45.47 235 ARG A N 1
ATOM 1877 C CA . ARG A 1 235 ? 3.647 -14.016 -23.148 1.00 45.47 235 ARG A CA 1
ATOM 1878 C C . ARG A 1 235 ? 2.886 -13.412 -24.316 1.00 45.47 235 ARG A C 1
ATOM 1880 O O . ARG A 1 235 ? 3.007 -13.952 -25.417 1.00 45.47 235 ARG A O 1
ATOM 1887 N N . ALA A 1 236 ? 2.023 -12.421 -24.069 1.00 47.22 236 ALA A N 1
ATOM 1888 C CA . ALA A 1 236 ? 1.391 -11.708 -25.163 1.00 47.22 236 ALA A CA 1
ATOM 1889 C C . ALA A 1 236 ? 2.576 -11.308 -26.027 1.00 47.22 236 ALA A C 1
ATOM 1891 O O . ALA A 1 236 ? 3.516 -10.687 -25.511 1.00 47.22 236 ALA A O 1
ATOM 1892 N N . ALA A 1 237 ? 2.635 -11.848 -27.250 1.00 42.91 237 ALA A N 1
ATOM 1893 C CA . ALA A 1 237 ? 3.739 -11.565 -28.145 1.00 42.91 237 ALA A CA 1
ATOM 1894 C C . ALA A 1 237 ? 3.903 -10.052 -28.086 1.00 42.91 237 ALA A C 1
ATOM 1896 O O . ALA A 1 237 ? 2.886 -9.360 -28.177 1.00 42.91 237 ALA A O 1
ATOM 1897 N N . LYS A 1 238 ? 5.117 -9.553 -27.795 1.00 47.72 238 LYS A N 1
ATOM 1898 C CA . LYS A 1 238 ? 5.372 -8.113 -27.861 1.00 47.72 238 LYS A CA 1
ATOM 1899 C C . LYS A 1 238 ? 4.775 -7.689 -29.193 1.00 47.72 238 LYS A C 1
ATOM 1901 O O . LYS A 1 238 ? 5.268 -8.126 -30.230 1.00 47.72 238 LYS A O 1
ATOM 1906 N N . VAL A 1 239 ? 3.659 -6.966 -29.156 1.00 53.53 239 VAL A N 1
ATOM 1907 C CA . VAL A 1 239 ? 3.086 -6.414 -30.369 1.00 53.53 239 VAL A CA 1
ATOM 1908 C C . VAL A 1 239 ? 4.083 -5.335 -30.710 1.00 53.53 239 VAL A C 1
ATOM 1910 O O . VAL A 1 239 ? 4.102 -4.276 -30.086 1.00 53.53 239 VAL A O 1
ATOM 1913 N N . THR A 1 240 ? 5.029 -5.683 -31.574 1.00 66.38 240 THR A N 1
ATOM 1914 C CA . THR A 1 240 ? 5.993 -4.737 -32.097 1.00 66.38 240 THR A CA 1
ATOM 1915 C C . THR A 1 240 ? 5.163 -3.771 -32.914 1.00 66.38 240 THR A C 1
ATOM 1917 O O . THR A 1 240 ? 4.739 -4.092 -34.024 1.00 66.38 240 THR A O 1
ATOM 1920 N N . LEU A 1 241 ? 4.819 -2.639 -32.303 1.00 77.81 241 LEU A N 1
ATOM 1921 C CA . LEU A 1 241 ? 4.157 -1.576 -33.026 1.00 77.81 241 LEU A CA 1
ATOM 1922 C C . LEU A 1 241 ? 5.133 -1.115 -34.107 1.00 77.81 241 LEU A C 1
ATOM 1924 O O . LEU A 1 241 ? 6.316 -0.922 -33.806 1.00 77.81 241 LEU A O 1
ATOM 1928 N N . PRO A 1 242 ? 4.666 -0.977 -35.350 1.00 90.75 242 PRO A N 1
ATOM 1929 C CA . PRO A 1 242 ? 5.525 -0.517 -36.413 1.00 90.75 242 PRO A CA 1
ATOM 1930 C C . PRO A 1 242 ? 6.032 0.892 -36.095 1.00 90.75 242 PRO A C 1
ATOM 1932 O O . PRO A 1 242 ? 5.325 1.711 -35.500 1.00 90.75 242 PRO A O 1
ATOM 1935 N N . ARG A 1 243 ? 7.284 1.163 -36.450 1.00 93.69 243 ARG A N 1
ATOM 1936 C CA . ARG A 1 243 ? 7.978 2.406 -36.106 1.00 93.69 243 ARG A CA 1
ATOM 1937 C C . ARG A 1 243 ? 8.507 3.137 -37.331 1.00 93.69 243 ARG A C 1
ATOM 1939 O O . ARG A 1 243 ? 8.748 2.545 -38.383 1.00 93.69 243 ARG A O 1
ATOM 1946 N N . ALA A 1 244 ? 8.709 4.439 -37.176 1.00 94.50 244 ALA A N 1
ATOM 1947 C CA . ALA A 1 244 ? 9.424 5.288 -38.116 1.00 94.50 244 ALA A CA 1
ATOM 1948 C C . ALA A 1 244 ? 10.541 6.034 -37.381 1.00 94.50 244 ALA A C 1
ATOM 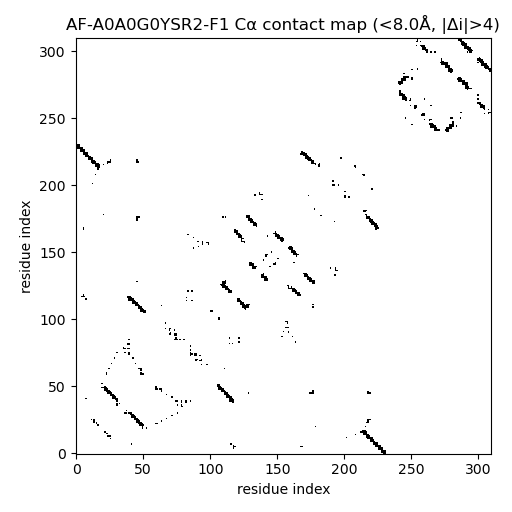1950 O O . ALA A 1 244 ? 10.282 6.721 -36.396 1.00 94.50 244 ALA A O 1
ATOM 1951 N N . VAL A 1 245 ? 11.774 5.900 -37.868 1.00 95.69 245 VAL A N 1
ATOM 1952 C CA . VAL A 1 245 ? 12.930 6.655 -37.377 1.00 95.69 245 VAL A CA 1
ATOM 1953 C C . VAL A 1 245 ? 13.061 7.918 -38.206 1.00 95.69 245 VAL A C 1
ATOM 1955 O O . VAL A 1 245 ? 13.116 7.855 -39.439 1.00 95.69 245 VAL A O 1
ATOM 1958 N N . VAL A 1 246 ? 13.143 9.064 -37.544 1.00 95.69 246 VAL A N 1
ATOM 1959 C CA . VAL A 1 246 ? 13.247 10.368 -38.197 1.00 95.69 246 VAL A CA 1
ATOM 1960 C C . VAL A 1 246 ? 14.585 11.037 -37.920 1.00 95.69 246 VAL A C 1
ATOM 1962 O O . VAL A 1 246 ? 15.266 10.733 -36.949 1.00 95.69 246 VAL A O 1
ATOM 1965 N N . THR A 1 247 ? 14.986 11.937 -38.812 1.00 96.31 247 THR A N 1
ATOM 1966 C CA . THR A 1 247 ? 16.176 12.781 -38.608 1.00 96.31 247 THR A CA 1
ATOM 1967 C C . THR A 1 247 ? 15.996 13.703 -37.402 1.00 96.31 247 THR A C 1
ATOM 1969 O O . THR A 1 247 ? 14.871 14.112 -37.127 1.00 96.31 247 THR A O 1
ATOM 1972 N N . ASP A 1 248 ? 17.078 14.124 -36.745 1.00 93.25 248 ASP A N 1
ATOM 1973 C CA . ASP A 1 248 ? 17.008 15.026 -35.577 1.00 93.25 248 ASP A CA 1
ATOM 1974 C C . ASP A 1 248 ? 16.231 16.320 -35.862 1.00 93.25 248 ASP A C 1
ATOM 1976 O O . ASP A 1 248 ? 15.421 16.783 -35.059 1.00 93.25 248 ASP A O 1
ATOM 1980 N N . LYS A 1 249 ? 16.408 16.885 -37.063 1.00 93.56 249 LYS A N 1
ATOM 1981 C CA . LYS A 1 249 ? 15.653 18.066 -37.501 1.00 93.56 249 LYS A CA 1
ATOM 1982 C C . LYS A 1 249 ? 14.153 17.779 -37.600 1.00 93.56 249 LYS A C 1
ATOM 1984 O O . LYS A 1 249 ? 13.342 18.620 -37.219 1.00 93.56 249 LYS A O 1
ATOM 1989 N N . ALA A 1 250 ? 13.779 16.618 -38.135 1.00 93.88 250 ALA A N 1
ATOM 1990 C CA . ALA A 1 250 ? 12.384 16.209 -38.231 1.00 93.88 250 ALA A CA 1
ATOM 1991 C C . ALA A 1 250 ? 11.803 15.842 -36.859 1.00 93.88 250 ALA A C 1
ATOM 1993 O O . ALA A 1 250 ? 10.657 16.190 -36.608 1.00 93.88 250 ALA A O 1
ATOM 1994 N N . ALA A 1 251 ? 12.591 15.236 -35.966 1.00 91.88 251 ALA A N 1
ATOM 1995 C CA . ALA A 1 251 ? 12.219 14.974 -34.578 1.00 91.88 251 ALA A CA 1
ATOM 1996 C C . ALA A 1 251 ? 11.865 16.273 -33.843 1.00 91.88 251 ALA A C 1
ATOM 1998 O O . ALA A 1 251 ? 10.793 16.381 -33.254 1.00 91.88 251 ALA A O 1
ATOM 1999 N N . TRP A 1 252 ? 12.715 17.298 -33.952 1.00 90.50 252 TRP A N 1
ATOM 2000 C CA . TRP A 1 252 ? 12.463 18.591 -33.316 1.00 90.50 252 TRP A CA 1
ATOM 2001 C C . TRP A 1 252 ? 11.203 19.279 -33.860 1.00 90.50 252 TRP A C 1
ATOM 2003 O O . TRP A 1 252 ? 10.366 19.756 -33.095 1.00 90.50 252 TRP A O 1
ATOM 2013 N N . LEU A 1 253 ? 11.021 19.280 -35.186 1.00 89.12 253 LEU A N 1
ATOM 2014 C CA . LEU A 1 253 ? 9.805 19.814 -35.809 1.00 89.12 253 LEU A CA 1
ATOM 2015 C C . LEU A 1 253 ? 8.555 19.031 -35.392 1.00 89.12 253 LEU A C 1
ATOM 2017 O O . LEU A 1 253 ? 7.502 19.633 -35.187 1.00 89.12 253 LEU A O 1
ATOM 2021 N N . TYR A 1 254 ? 8.679 17.713 -35.250 1.00 91.31 254 TYR A N 1
ATOM 2022 C CA . TYR A 1 254 ? 7.600 16.838 -34.820 1.00 91.31 254 TYR A CA 1
ATOM 2023 C C . TYR A 1 254 ? 7.149 17.140 -33.392 1.00 91.31 254 TYR A C 1
ATOM 2025 O O . TYR A 1 254 ? 5.953 17.292 -33.168 1.00 91.31 254 TYR A O 1
ATOM 2033 N N . ILE A 1 255 ? 8.094 17.327 -32.465 1.00 88.75 255 ILE A N 1
ATOM 2034 C CA . ILE A 1 255 ? 7.825 17.758 -31.081 1.00 88.75 255 ILE A CA 1
ATOM 2035 C C . ILE A 1 255 ? 7.157 19.143 -31.051 1.00 88.75 255 ILE A C 1
ATOM 2037 O O . ILE A 1 255 ? 6.328 19.422 -30.197 1.00 88.75 255 ILE A O 1
ATOM 2041 N N . CYS A 1 256 ? 7.444 20.012 -32.024 1.00 88.94 256 CYS A N 1
ATOM 2042 C CA . CYS A 1 256 ? 6.738 21.287 -32.207 1.00 88.94 256 CYS A CA 1
ATOM 2043 C C . CYS A 1 256 ? 5.350 21.147 -32.878 1.00 88.94 256 CYS A C 1
ATOM 2045 O O . CYS A 1 256 ? 4.811 22.133 -33.395 1.00 88.94 256 CYS A O 1
ATOM 2047 N N . GLY A 1 257 ? 4.780 19.939 -32.930 1.00 88.31 257 GLY A N 1
ATOM 2048 C CA . GLY A 1 257 ? 3.450 19.662 -33.475 1.00 88.31 257 GLY A CA 1
ATOM 2049 C C . GLY A 1 257 ? 3.366 19.697 -35.004 1.00 88.31 257 GLY A C 1
ATOM 2050 O O . GLY A 1 257 ? 2.294 19.954 -35.557 1.00 88.31 257 GLY A O 1
ATOM 2051 N N . ARG A 1 258 ? 4.482 19.513 -35.724 1.00 91.12 258 ARG A N 1
ATOM 2052 C CA . ARG A 1 258 ? 4.480 19.423 -37.196 1.00 91.12 258 ARG A CA 1
ATOM 2053 C C . ARG A 1 258 ? 4.421 17.977 -37.674 1.00 91.12 258 ARG A C 1
ATOM 2055 O O . ARG A 1 258 ? 4.958 17.072 -37.046 1.00 91.12 258 ARG A O 1
ATOM 2062 N N . ASP A 1 259 ? 3.824 17.787 -38.845 1.00 93.56 259 ASP A N 1
ATOM 2063 C CA . ASP A 1 259 ? 3.872 16.517 -39.564 1.00 93.56 259 ASP A CA 1
ATOM 2064 C C . ASP A 1 259 ? 5.291 16.226 -40.076 1.00 93.56 259 ASP A C 1
ATOM 2066 O O . ASP A 1 259 ? 6.059 17.134 -40.416 1.00 93.56 259 ASP A O 1
ATOM 2070 N N . ILE A 1 260 ? 5.628 14.943 -40.190 1.00 92.75 260 ILE A N 1
ATOM 2071 C CA . ILE A 1 260 ? 6.890 14.497 -40.781 1.00 92.75 260 ILE A CA 1
ATOM 2072 C C . ILE A 1 260 ? 6.691 14.286 -42.280 1.00 92.75 260 ILE A C 1
ATOM 2074 O O . ILE A 1 260 ? 5.829 13.522 -42.718 1.00 92.75 260 ILE A O 1
ATOM 2078 N N . LEU A 1 261 ? 7.540 14.930 -43.077 1.00 93.12 261 LEU A N 1
ATOM 2079 C CA . LEU A 1 261 ? 7.594 14.767 -44.530 1.00 93.12 261 LEU A CA 1
ATOM 2080 C C . LEU A 1 261 ? 8.642 13.723 -44.933 1.00 93.12 261 LEU A C 1
ATOM 2082 O O . LEU A 1 261 ? 9.555 13.436 -44.164 1.00 93.12 261 LEU A O 1
ATOM 2086 N N . ALA A 1 262 ? 8.556 13.227 -46.169 1.00 90.25 262 ALA A N 1
ATOM 2087 C CA . ALA A 1 262 ? 9.406 12.168 -46.725 1.00 90.25 262 ALA A CA 1
ATOM 2088 C C . ALA A 1 262 ? 10.905 12.352 -46.432 1.00 90.25 262 ALA A C 1
ATOM 2090 O O . ALA A 1 262 ? 11.575 11.424 -46.001 1.00 90.25 262 ALA A O 1
ATOM 2091 N N . GLN A 1 263 ? 11.414 13.574 -46.607 1.00 90.31 263 GLN A N 1
ATOM 2092 C CA . GLN A 1 263 ? 12.819 13.934 -46.371 1.00 90.31 263 GLN A CA 1
ATOM 2093 C C . GLN A 1 263 ? 13.275 13.792 -44.908 1.00 90.31 263 GLN A C 1
ATOM 2095 O O . GLN A 1 263 ? 14.469 13.737 -44.637 1.00 90.31 263 GLN A O 1
ATOM 2100 N N . GLY A 1 264 ? 12.331 13.785 -43.966 1.00 90.81 264 GLY A N 1
ATOM 2101 C CA . GLY A 1 264 ? 12.585 13.639 -42.539 1.00 90.81 264 GLY A CA 1
ATOM 2102 C C . GLY A 1 264 ? 12.573 12.192 -42.053 1.00 90.81 264 GLY A C 1
ATOM 2103 O O . GLY A 1 264 ? 12.995 11.963 -40.924 1.00 90.81 264 GLY A O 1
ATOM 2104 N N . ILE A 1 265 ? 12.110 11.239 -42.870 1.00 93.94 265 ILE A N 1
ATOM 2105 C CA . ILE A 1 265 ? 11.979 9.819 -42.519 1.00 93.94 265 ILE A CA 1
ATOM 2106 C C . ILE A 1 265 ? 13.250 9.087 -42.953 1.00 93.94 265 ILE A C 1
ATOM 2108 O O . ILE A 1 265 ? 13.561 9.023 -44.139 1.00 93.94 265 ILE A O 1
ATOM 2112 N N . THR A 1 266 ? 13.974 8.518 -41.993 1.00 92.69 266 THR A N 1
ATOM 2113 C CA . THR A 1 266 ? 15.197 7.740 -42.245 1.00 92.69 266 THR A CA 1
ATOM 2114 C C . THR A 1 266 ? 14.846 6.290 -42.553 1.00 92.69 266 THR A C 1
ATOM 2116 O O . THR A 1 266 ? 15.271 5.734 -43.564 1.00 92.69 266 THR A O 1
ATOM 2119 N N . THR A 1 267 ? 14.033 5.680 -41.693 1.00 92.19 267 THR A N 1
ATOM 2120 C CA . THR A 1 267 ? 13.519 4.320 -41.869 1.00 92.19 267 THR A CA 1
ATOM 2121 C C . THR A 1 267 ? 12.075 4.258 -41.396 1.00 92.19 267 THR A C 1
ATOM 2123 O O . THR A 1 267 ? 11.643 5.046 -40.557 1.00 92.19 267 THR A O 1
ATOM 2126 N N . CYS A 1 268 ? 11.304 3.337 -41.959 1.00 90.38 268 CYS A N 1
ATOM 2127 C CA . CYS A 1 268 ? 9.929 3.097 -41.552 1.00 90.38 268 CYS A CA 1
ATOM 2128 C C . CYS A 1 268 ? 9.582 1.648 -41.840 1.00 90.38 268 CYS A C 1
ATOM 2130 O O . CYS A 1 268 ? 9.926 1.129 -42.906 1.00 90.38 268 CYS A O 1
ATOM 2132 N N . ASP A 1 269 ? 8.908 1.014 -40.892 1.00 90.31 269 ASP A N 1
ATOM 2133 C CA . ASP A 1 269 ? 8.393 -0.329 -41.085 1.00 90.31 269 ASP A CA 1
ATOM 2134 C C . ASP A 1 269 ? 7.336 -0.348 -42.195 1.00 90.31 269 ASP A C 1
ATOM 2136 O O . ASP A 1 269 ? 6.603 0.619 -42.418 1.00 90.31 269 ASP A O 1
ATOM 2140 N N . SER A 1 270 ? 7.252 -1.469 -42.910 1.00 86.25 270 SER A N 1
ATOM 2141 C CA . SER A 1 270 ? 6.268 -1.628 -43.977 1.00 86.25 270 SER A CA 1
ATOM 2142 C C . SER A 1 270 ? 4.866 -1.727 -43.377 1.00 86.25 270 SER A C 1
ATOM 2144 O O . SER A 1 270 ? 4.508 -2.730 -42.761 1.00 86.25 270 SER A O 1
ATOM 2146 N N . VAL A 1 271 ? 4.078 -0.667 -43.547 1.00 86.62 271 VAL A N 1
ATOM 2147 C CA . VAL A 1 271 ? 2.705 -0.575 -43.045 1.00 86.62 271 VAL A CA 1
ATOM 2148 C C . VAL A 1 271 ? 1.768 0.011 -44.089 1.00 86.62 271 VAL A C 1
ATOM 2150 O O . VAL A 1 271 ? 2.188 0.736 -44.987 1.00 86.62 271 VAL A O 1
ATOM 2153 N N . ALA A 1 272 ? 0.475 -0.276 -43.956 1.00 87.06 272 ALA A N 1
ATOM 2154 C CA . ALA A 1 272 ? -0.551 0.342 -44.784 1.00 87.06 272 ALA A CA 1
ATOM 2155 C C . ALA A 1 272 ? -0.739 1.832 -44.443 1.00 87.06 272 ALA A C 1
ATOM 2157 O O . ALA A 1 272 ? -0.503 2.276 -43.318 1.00 87.06 272 ALA A O 1
ATOM 2158 N N . ILE A 1 273 ? -1.228 2.605 -45.416 1.00 89.00 273 ILE A N 1
ATOM 2159 C CA . ILE A 1 273 ? -1.725 3.964 -45.162 1.00 89.00 273 ILE A CA 1
ATOM 2160 C C . ILE A 1 273 ? -2.847 3.888 -44.116 1.00 89.00 273 ILE A C 1
ATOM 2162 O O . ILE A 1 273 ? -3.702 3.007 -44.175 1.00 89.00 273 ILE A O 1
ATOM 2166 N N . GLY A 1 274 ? -2.833 4.808 -43.155 1.00 85.62 274 GLY A N 1
ATOM 2167 C CA . GLY A 1 274 ? -3.739 4.841 -42.009 1.00 85.62 274 GLY A CA 1
ATOM 2168 C C . GLY A 1 274 ? -3.212 4.105 -40.775 1.00 85.62 274 GLY A C 1
ATOM 2169 O O . GLY A 1 274 ? -3.796 4.249 -39.705 1.00 85.62 274 GLY A O 1
ATOM 2170 N N . ALA A 1 275 ? -2.104 3.363 -40.880 1.00 87.19 275 ALA A N 1
ATOM 2171 C CA . ALA A 1 275 ? -1.495 2.707 -39.729 1.00 87.19 275 ALA A CA 1
ATOM 2172 C C . ALA A 1 275 ? -0.894 3.718 -38.739 1.00 87.19 275 ALA A C 1
ATOM 2174 O O . ALA A 1 275 ? -0.293 4.723 -39.136 1.00 87.19 275 ALA A O 1
ATOM 2175 N N . HIS A 1 276 ? -1.034 3.413 -37.448 1.00 91.56 276 HIS A N 1
ATOM 2176 C CA . HIS A 1 276 ? -0.365 4.131 -36.369 1.00 91.56 276 HIS A CA 1
ATOM 2177 C C . HIS A 1 276 ? 1.061 3.618 -36.188 1.00 91.56 276 HIS A C 1
ATOM 2179 O O . HIS A 1 276 ? 1.304 2.411 -36.214 1.00 91.56 276 HIS A O 1
ATOM 2185 N N . LEU A 1 277 ? 1.983 4.554 -35.995 1.00 92.38 277 LEU A N 1
ATOM 2186 C CA . LEU A 1 277 ? 3.413 4.320 -35.911 1.00 92.38 277 LEU A CA 1
ATOM 2187 C C . LEU A 1 277 ? 3.981 4.951 -34.643 1.00 92.38 277 LEU A C 1
ATOM 2189 O O . LEU A 1 277 ? 3.603 6.068 -34.284 1.00 92.38 277 LEU A O 1
ATOM 2193 N N . LEU A 1 278 ? 4.938 4.266 -34.020 1.00 93.50 278 LEU A N 1
ATOM 2194 C CA . LEU A 1 278 ? 5.846 4.892 -33.060 1.00 93.50 278 LEU A CA 1
ATOM 2195 C C . LEU A 1 278 ? 6.843 5.772 -33.812 1.00 93.50 278 LEU A C 1
ATOM 2197 O O . LEU A 1 278 ? 7.463 5.323 -34.778 1.00 93.50 278 LEU A O 1
ATOM 2201 N N . ILE A 1 279 ? 7.008 7.011 -33.366 1.00 94.31 279 ILE A N 1
ATOM 2202 C CA . ILE A 1 279 ? 7.978 7.943 -33.934 1.00 94.31 279 ILE A CA 1
ATOM 2203 C C . ILE A 1 279 ? 9.211 7.939 -33.047 1.00 94.31 279 ILE A C 1
ATOM 2205 O O . ILE A 1 279 ? 9.128 8.253 -31.860 1.00 94.31 279 ILE A O 1
ATOM 2209 N N . MET A 1 280 ? 10.339 7.572 -33.642 1.00 94.88 280 MET A N 1
ATOM 2210 C CA . MET A 1 280 ? 11.619 7.420 -32.964 1.00 94.88 280 MET A CA 1
ATOM 2211 C C . MET A 1 280 ? 12.616 8.448 -33.498 1.00 94.88 280 MET A C 1
ATOM 2213 O O . MET A 1 280 ? 12.643 8.713 -34.703 1.00 94.88 280 MET A O 1
ATOM 2217 N N . ASP A 1 281 ? 13.454 9.003 -32.628 1.00 92.94 281 ASP A N 1
ATOM 2218 C CA . ASP A 1 281 ? 14.631 9.764 -33.056 1.00 92.94 281 ASP A CA 1
ATOM 2219 C C . ASP A 1 281 ? 15.772 8.827 -33.514 1.00 92.94 281 ASP A C 1
ATOM 2221 O O . ASP A 1 281 ? 15.655 7.597 -33.480 1.00 92.94 281 ASP A O 1
ATOM 2225 N N . GLN A 1 282 ? 16.898 9.396 -33.953 1.00 90.88 282 GLN A N 1
ATOM 2226 C CA . GLN A 1 282 ? 18.065 8.612 -34.386 1.00 90.88 282 GLN A CA 1
ATOM 2227 C C . GLN A 1 282 ? 18.785 7.885 -33.234 1.00 90.88 282 GLN A C 1
ATOM 2229 O O . GLN A 1 282 ? 19.637 7.035 -33.492 1.00 90.88 282 GLN A O 1
ATOM 2234 N N . HIS A 1 283 ? 18.431 8.188 -31.983 1.00 90.06 283 HIS A N 1
ATOM 2235 C CA . HIS A 1 283 ? 18.994 7.612 -30.762 1.00 90.06 283 HIS A CA 1
ATOM 2236 C C . HIS A 1 283 ? 18.094 6.517 -30.156 1.00 90.06 283 HIS A C 1
ATOM 2238 O O . HIS A 1 283 ? 18.375 6.036 -29.061 1.00 90.06 283 HIS A O 1
ATOM 2244 N N . ASP A 1 284 ? 17.047 6.095 -30.876 1.00 86.19 284 ASP A N 1
ATOM 2245 C CA . ASP A 1 284 ? 16.063 5.090 -30.447 1.00 86.19 284 ASP A CA 1
ATOM 2246 C C . ASP A 1 284 ? 15.200 5.539 -29.248 1.00 86.19 284 ASP A C 1
ATOM 2248 O O . ASP A 1 284 ? 14.629 4.713 -28.530 1.00 86.19 284 ASP A O 1
ATOM 2252 N N . HIS A 1 285 ? 15.032 6.850 -29.049 1.00 89.50 285 HIS A N 1
ATOM 2253 C CA . HIS A 1 285 ? 14.038 7.400 -28.129 1.00 89.50 285 HIS A CA 1
ATOM 2254 C C . HIS A 1 285 ? 12.687 7.561 -28.826 1.00 89.50 285 HIS A C 1
ATOM 2256 O O . HIS A 1 285 ? 12.599 8.094 -29.931 1.00 89.50 285 HIS A O 1
ATOM 2262 N N . CYS A 1 286 ? 11.612 7.139 -28.159 1.00 92.31 286 CYS A N 1
ATOM 2263 C CA . CYS A 1 286 ? 10.254 7.408 -28.622 1.00 92.31 286 CYS A CA 1
ATOM 2264 C C . CYS A 1 286 ? 9.888 8.866 -28.333 1.00 92.31 286 CYS A C 1
ATOM 2266 O O . CYS A 1 286 ? 9.910 9.286 -27.177 1.00 92.31 286 CYS A O 1
ATOM 2268 N N . ILE A 1 287 ? 9.523 9.609 -29.375 1.00 92.38 287 ILE A N 1
ATOM 2269 C CA . ILE A 1 287 ? 9.133 11.024 -29.289 1.00 92.38 287 ILE A CA 1
ATOM 2270 C C . ILE A 1 287 ? 7.631 11.242 -29.522 1.00 92.38 287 ILE A C 1
ATOM 2272 O O . ILE A 1 287 ? 7.122 12.343 -29.322 1.00 92.38 287 ILE A O 1
ATOM 2276 N N . GLY A 1 288 ? 6.898 10.204 -29.937 1.00 92.56 288 GLY A N 1
ATOM 2277 C CA . GLY A 1 288 ? 5.445 10.269 -30.061 1.00 92.56 288 GLY A CA 1
ATOM 2278 C C . GLY A 1 288 ? 4.825 9.206 -30.958 1.00 92.56 288 GLY A C 1
ATOM 2279 O O . GLY A 1 288 ? 5.452 8.208 -31.313 1.00 92.56 288 GLY A O 1
ATOM 2280 N N . TYR A 1 289 ? 3.572 9.449 -31.337 1.00 93.81 289 TYR A N 1
ATOM 2281 C CA . TYR A 1 289 ? 2.761 8.594 -32.198 1.00 93.81 289 TYR A CA 1
ATOM 2282 C C . TYR A 1 289 ? 2.268 9.356 -33.417 1.00 93.81 289 TYR A C 1
ATOM 2284 O O . TYR A 1 289 ? 1.654 10.418 -33.281 1.00 93.81 289 TYR A O 1
ATOM 2292 N N . GLY A 1 290 ? 2.477 8.782 -34.596 1.00 92.62 290 GLY A N 1
ATOM 2293 C CA . GLY A 1 290 ? 2.025 9.353 -35.859 1.00 92.62 290 GLY A CA 1
ATOM 2294 C C . GLY A 1 290 ? 1.152 8.391 -36.654 1.00 92.62 290 GLY A C 1
ATOM 2295 O O . GLY A 1 290 ? 1.084 7.198 -36.363 1.00 92.62 290 GLY A O 1
ATOM 2296 N N . THR A 1 291 ? 0.492 8.904 -37.687 1.00 94.12 291 THR A N 1
ATOM 2297 C CA . THR A 1 291 ? -0.261 8.091 -38.651 1.00 94.12 291 THR A CA 1
ATOM 2298 C C . THR A 1 291 ? 0.333 8.259 -40.036 1.00 94.12 291 THR A C 1
ATOM 2300 O O . THR A 1 291 ? 0.468 9.384 -40.517 1.00 94.12 291 THR A O 1
ATOM 2303 N N . LEU A 1 292 ? 0.657 7.158 -40.714 1.00 92.12 292 LEU A N 1
ATOM 2304 C CA . LEU A 1 292 ? 1.104 7.217 -42.105 1.00 92.12 292 LEU A CA 1
ATOM 2305 C C . LEU A 1 292 ? -0.062 7.656 -43.000 1.00 92.12 292 LEU A C 1
ATOM 2307 O O . LEU A 1 292 ? -1.034 6.921 -43.147 1.00 92.12 292 LEU A O 1
ATOM 2311 N N . THR A 1 293 ? 0.016 8.832 -43.617 1.00 89.75 293 THR A N 1
ATOM 2312 C CA . THR A 1 293 ? -1.090 9.384 -44.424 1.00 89.75 293 THR A CA 1
ATOM 2313 C C . THR A 1 293 ? -0.854 9.296 -45.922 1.00 89.75 293 THR A C 1
ATOM 2315 O O . THR A 1 293 ? -1.812 9.344 -46.692 1.00 89.75 293 THR A O 1
ATOM 2318 N N . LYS A 1 294 ? 0.400 9.144 -46.361 1.00 87.19 294 LYS A N 1
ATOM 2319 C CA . LYS A 1 294 ? 0.733 9.067 -47.786 1.00 87.19 294 LYS A CA 1
ATOM 2320 C C . LYS A 1 294 ? 1.942 8.177 -48.034 1.00 87.19 294 LYS A C 1
ATOM 2322 O O . LYS A 1 294 ? 2.942 8.280 -47.325 1.00 87.19 294 LYS A O 1
ATOM 2327 N N . MET A 1 295 ? 1.863 7.364 -49.085 1.00 83.75 295 MET A N 1
ATOM 2328 C CA . MET A 1 295 ? 3.002 6.655 -49.668 1.00 83.75 295 MET A CA 1
ATOM 2329 C C . MET A 1 295 ? 3.243 7.125 -51.101 1.00 83.75 295 MET A C 1
ATOM 2331 O O . MET A 1 295 ? 2.301 7.516 -51.789 1.00 83.75 295 MET A O 1
ATOM 2335 N N . ASN A 1 296 ? 4.497 7.080 -51.542 1.00 81.56 296 ASN A N 1
ATOM 2336 C CA . ASN A 1 296 ? 4.880 7.270 -52.937 1.00 81.56 296 ASN A CA 1
ATOM 2337 C C . ASN A 1 296 ? 5.879 6.175 -53.318 1.00 81.56 296 ASN A C 1
ATOM 2339 O O . ASN A 1 296 ? 6.856 5.978 -52.596 1.00 81.56 296 ASN A O 1
ATOM 2343 N N . ASP A 1 297 ? 5.608 5.431 -54.390 1.00 79.75 297 ASP A N 1
ATOM 2344 C CA . ASP A 1 297 ? 6.436 4.304 -54.851 1.00 79.75 297 ASP A CA 1
ATOM 2345 C C . ASP A 1 297 ? 6.787 3.287 -53.742 1.00 79.75 297 ASP A C 1
ATOM 2347 O O . ASP A 1 297 ? 7.909 2.794 -53.638 1.00 79.75 297 ASP A O 1
ATOM 2351 N N . GLY A 1 298 ? 5.826 3.008 -52.851 1.00 71.62 298 GLY A N 1
ATOM 2352 C CA . GLY A 1 298 ? 6.002 2.081 -51.725 1.00 71.62 298 GLY A CA 1
ATOM 2353 C C . GLY A 1 298 ? 6.842 2.618 -50.557 1.00 71.62 298 GLY A C 1
ATOM 2354 O O . GLY A 1 298 ? 7.128 1.867 -49.628 1.00 71.62 298 GLY A O 1
ATOM 2355 N N . ARG A 1 299 ? 7.230 3.901 -50.571 1.00 78.38 299 ARG A N 1
ATOM 2356 C CA . ARG A 1 299 ? 7.938 4.572 -49.469 1.00 78.38 299 ARG A CA 1
ATOM 2357 C C . ARG A 1 299 ? 7.021 5.542 -48.721 1.00 78.38 299 ARG A C 1
ATOM 2359 O O . ARG A 1 299 ? 6.178 6.188 -49.351 1.00 78.38 299 ARG A O 1
ATOM 2366 N N . PRO A 1 300 ? 7.184 5.694 -47.395 1.00 80.75 300 PRO A N 1
ATOM 2367 C CA . PRO A 1 300 ? 6.407 6.655 -46.625 1.00 80.75 300 PRO A CA 1
ATOM 2368 C C . PRO A 1 300 ? 6.735 8.080 -47.079 1.00 80.75 300 PRO A C 1
ATOM 2370 O O . PRO A 1 300 ? 7.895 8.461 -47.223 1.00 80.75 300 PRO A O 1
ATOM 2373 N N . HIS A 1 301 ? 5.697 8.872 -47.324 1.00 87.25 301 HIS A N 1
ATOM 2374 C CA . HIS A 1 301 ? 5.834 10.235 -47.827 1.00 87.25 301 HIS A CA 1
ATOM 2375 C C . HIS A 1 301 ? 5.398 11.282 -46.802 1.00 87.25 301 HIS A C 1
ATOM 2377 O O . HIS A 1 301 ? 5.944 12.385 -46.761 1.00 87.25 301 HIS A O 1
ATOM 2383 N N . THR A 1 302 ? 4.405 10.962 -45.973 1.00 91.62 302 THR A N 1
ATOM 2384 C CA . THR A 1 302 ? 3.930 11.866 -44.922 1.00 91.62 302 THR A CA 1
ATOM 2385 C C . THR A 1 302 ? 3.413 11.068 -43.738 1.00 91.62 302 THR A C 1
ATOM 2387 O O . THR A 1 302 ? 2.608 10.150 -43.916 1.00 91.62 302 THR A O 1
ATOM 2390 N N . ILE A 1 303 ? 3.865 11.430 -42.540 1.00 93.06 303 ILE A N 1
ATOM 2391 C CA . ILE A 1 303 ? 3.358 10.917 -41.270 1.00 93.06 303 ILE A CA 1
ATOM 2392 C C . ILE A 1 303 ? 2.748 12.096 -40.518 1.00 93.06 303 ILE A C 1
ATOM 2394 O O . ILE A 1 303 ? 3.438 13.065 -40.202 1.00 93.06 303 ILE A O 1
ATOM 2398 N N . LYS A 1 304 ? 1.445 12.011 -40.256 1.00 93.94 304 LYS A N 1
ATOM 2399 C CA . LYS A 1 304 ? 0.699 13.029 -39.522 1.00 93.94 304 LYS A CA 1
ATOM 2400 C C . LYS A 1 304 ? 0.974 12.903 -38.031 1.00 93.94 304 LYS A C 1
ATOM 2402 O O . LYS A 1 304 ? 0.899 11.791 -37.506 1.00 93.94 304 LYS A O 1
ATOM 2407 N N . ASN A 1 305 ? 1.253 14.019 -37.366 1.00 90.69 305 ASN A N 1
ATOM 2408 C CA . ASN A 1 305 ? 1.370 14.051 -35.914 1.00 90.69 305 ASN A CA 1
ATOM 2409 C C . ASN A 1 305 ? -0.016 13.799 -35.294 1.00 90.69 305 ASN A C 1
ATOM 2411 O O . ASN A 1 305 ? -0.995 14.470 -35.630 1.00 90.69 305 ASN A O 1
ATOM 2415 N N . VAL A 1 306 ? -0.106 12.772 -34.448 1.00 86.75 306 VAL A N 1
ATOM 2416 C CA . VAL A 1 306 ? -1.324 12.453 -33.689 1.00 86.75 306 VAL A CA 1
ATOM 2417 C C . VAL A 1 306 ? -1.156 12.868 -32.238 1.00 86.75 306 VAL A C 1
ATOM 2419 O O . VAL A 1 306 ? -2.077 13.431 -31.651 1.00 86.75 306 VAL A O 1
ATOM 2422 N N . TYR A 1 307 ? -0.001 12.541 -31.664 1.00 75.44 307 TYR A N 1
ATOM 2423 C CA . TYR A 1 307 ? 0.310 12.799 -30.271 1.00 75.44 307 TYR A CA 1
ATOM 2424 C C . TYR A 1 307 ? 1.828 12.841 -30.086 1.00 75.44 307 TYR A C 1
ATOM 2426 O O . TYR A 1 307 ? 2.516 11.867 -30.409 1.00 75.44 307 TYR A O 1
ATOM 2434 N N . ASP A 1 308 ? 2.354 13.943 -29.565 1.00 68.00 308 ASP A N 1
ATOM 2435 C CA . ASP A 1 308 ? 3.724 14.021 -29.059 1.00 68.00 308 ASP A CA 1
ATOM 2436 C C . ASP A 1 308 ? 3.761 13.632 -27.569 1.00 68.00 308 ASP A C 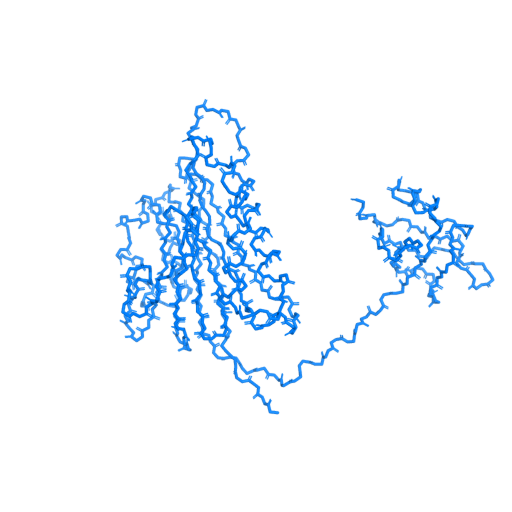1
ATOM 2438 O O . ASP A 1 308 ? 2.779 13.772 -26.844 1.00 68.00 308 ASP A O 1
ATOM 2442 N N . ILE A 1 309 ? 4.873 13.039 -27.124 1.00 70.19 309 ILE A N 1
ATOM 2443 C CA . ILE A 1 309 ? 5.106 12.697 -25.702 1.00 70.19 309 ILE A CA 1
ATOM 2444 C C . ILE A 1 309 ? 6.146 13.676 -25.126 1.00 70.19 309 ILE A C 1
ATOM 2446 O O . ILE A 1 309 ? 6.939 13.294 -24.271 1.00 70.19 309 ILE A O 1
ATOM 2450 N N . GLY A 1 310 ? 6.200 14.897 -25.676 1.00 48.72 310 GLY A N 1
ATOM 2451 C CA . GLY A 1 310 ? 7.187 15.920 -25.320 1.00 48.72 310 GLY A CA 1
ATOM 2452 C C . GLY A 1 310 ? 7.294 16.159 -23.819 1.00 48.72 310 GLY A C 1
ATOM 2453 O O . GLY A 1 310 ? 6.242 16.1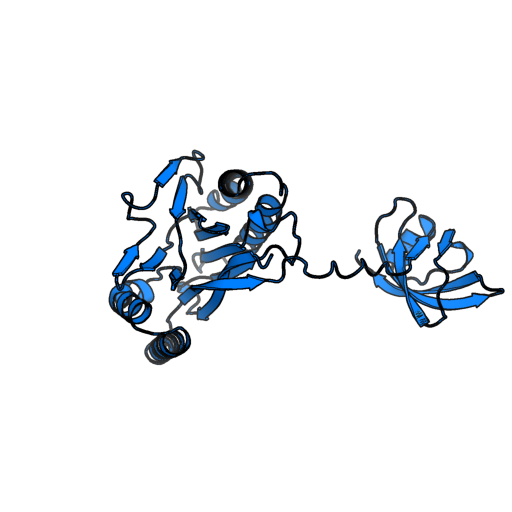75 -23.141 1.00 48.72 310 GLY A O 1
#

Nearest PDB structures (foldseek):
  1txo-assembly1_A  TM=6.238E-01  e=3.309E-09  Mycobacterium tuberculosis
  2cm1-assembly1_A  TM=5.884E-01  e=9.972E-10  Mycobacterium tuberculosis H37Rv
  6ihu-assembly1_A  TM=6.476E-01  e=6.090E-08  Staphylococcus aureus
  6ihv-assembly1_A  TM=6.776E-01  e=2.688E-07  Staphylococcus aureus
  2ab4-assembly1_A  TM=2.299E-01  e=6.722E-04  Thermotoga maritima

InterPro domains:
  IPR005155 UPF0113, PUA domain [PF03657] (244-310)
  IPR015947 PUA-like superfamily [SSF88697] (242-292)
  IPR036974 PUA domain superfamily [G3DSA:2.30.130.10] (242-310)

Organism: NCBI:txid1619020

Radius of gyration: 24.52 Å; Cα contacts (8 Å, |Δi|>4): 612; chains: 1; bounding box: 43×58×74 Å

Solvent-accessible surface area (backbone atoms only — not comparable to full-atom values): 16980 Å² total; per-residue (Å²): 113,73,44,79,40,64,41,79,48,76,45,82,44,81,41,80,36,46,79,89,71,30,51,73,49,76,49,82,43,68,43,83,88,39,74,68,36,46,68,46,30,32,42,38,38,42,32,35,38,34,60,68,84,87,69,68,97,67,75,61,73,52,56,56,53,50,51,51,53,47,41,54,52,44,38,63,63,50,52,83,50,56,49,68,57,22,46,54,54,16,43,54,59,44,34,70,60,48,56,69,58,60,72,48,82,64,57,50,62,19,34,29,40,37,34,44,28,65,49,35,37,40,34,35,51,31,75,59,56,46,42,36,37,30,51,94,96,38,78,44,53,56,89,79,35,66,92,72,24,51,77,42,80,74,45,102,52,71,54,23,44,42,38,34,36,78,54,56,75,75,29,33,37,44,38,32,47,68,37,75,70,42,54,78,41,38,68,62,50,53,54,38,60,63,74,40,57,72,68,60,37,49,54,53,52,53,50,53,39,73,78,33,83,62,45,42,40,42,36,41,42,31,41,27,41,74,43,82,41,65,71,63,70,76,73,72,69,79,77,76,71,45,40,33,31,21,38,68,71,36,41,55,42,33,63,71,72,33,60,41,45,41,93,27,52,75,46,64,56,95,71,60,78,70,37,70,27,44,31,23,34,83,84,76,46,79,48,30,37,26,30,32,71,38,69,54,96,90,37,74,37,30,32,41,66,73,44,64,69,117

Foldseek 3Di:
DWDWFWAKDKDWDFDAFDLQQADWDKDKDAPVPPPLQLQLGIKIKTKGKHFDPPDDDDPSVVLSVVLRVLLVCQLSVDSVDHNQVSNLRSVVVSQVVVVVVVVPVGMDIWMKMWTDGTFKIKIFIADFKWKWKADPLDIDTQVPDCVFWPWDQSDPTRRGIIIMHTHDAFMKMKIWGCTPVNVVCVVVLRNCLSPDDPVSSSVVVVVVCVVPVRDGIIMMIIHTHTDTDDPDPPPPPPPPQWAWEFEPVQLVVVLVQDKRFQNGTPDTDQDDQQGKHFYAYPVRDGQAIWGQHDDDPSGGGITHRDDTPD

Secondary structure (DSSP, 8-state):
-PEEEEEEEEEEEEE---GGG-EEEEEEE--TT-TTTGGG-EEEEEEEEEE-TTS-S--HHHHHHHHHHHHHHHHTT-TTS-HHHHHHHHHHHHHHHHHHHHTSTTEEEEEEEEEEETTEEEEEEESS-EEEEEETTEEEEGGG-TTTSEEEE--SSSS-EEEEEE--TT-EEEEE---HHHHHTHHHHHHHHHHS-HHHHHHHHHHHHHH-TT--EEEEEEEEEEEEE-S-----------EEEE-HHHHHHHHTTPPEEGGGEEEE----TT-EEEEE-TTS-EEEEEEEEEEETTEEEEEEEEEE--

pLDDT: mean 87.12, std 12.35, range [42.91, 98.44]